Protein 1IM5 (pdb70)

Organism: Pyrococcus horikoshii (strain ATCC 700860 / DSM 12428 / JCM 9974 / NBRC 100139 / OT-3) (NCBI:txid70601)

Radius of gyration: 15.05 Å; Cα contacts (8 Å, |Δi|>4): 431; chains: 1; bounding box: 30×42×35 Å

Nearest PDB structures (foldseek):
  1im5-assembly1_A  TM=1.006E+00  e=1.003E-38  Pyrococcus horikoshii
  5zn8-assembly1_B  TM=8.703E-01  e=1.080E-14  Bacillus subtilis
  3hu5-assembly1_A  TM=8.776E-01  e=1.622E-13  Nitratidesulfovibrio vulgaris str. Hildenborough
  3hb7-assembly1_B  TM=9.037E-01  e=1.830E-13  Alkaliphilus metalliredigens QYMF
  3uao-assembly1_A  TM=8.611E-01  e=2.749E-12  Bordetella bronchiseptica

Secondary structure (DSSP, 8-state):
--EEEEEE--BGGGSTTSSSPPTTGGGGHHHHHHHHHHHHHTT-EEEEEEE-BPTT-TTBGGGT-SB-S-SBTTSGGGSB-S---TTPEEEEE--STT----STTTTSSHHHHHHHTT--EEEEEEE-IIIIIHHHHHHHHHTT-EEEEEEEEEE-S-HHHHHHHHHHHHHTTPEEE--

Foldseek 3Di:
DQEEEEAEAQFQLCDPVHQNHAVCLVVLQVVVQVVQVVCVVVVHAYEYEFEAEAPQACQDVVNVHDGHDALYHPDRRRHHPHDHDPRYHYQYPHHDRDDDDLESVPPTCVLVVCVVVVYAAYEYAYDDQLIHRLVNQVVCVVSRHQAEYEPSRHGHRDPVSSVVSVVVSVVSRYHYDHD

Structure (mmCIF, N/CA/C/O backbone):
data_1IM5
#
_entry.id   1IM5
#
_cell.length_a   32.978
_cell.length_b   43.266
_cell.length_c   55.553
_cell.angle_alpha   90.00
_cell.angle_beta   101.34
_cell.angle_gamma   90.00
#
_symmetry.space_group_name_H-M   'P 1 21 1'
#
loop_
_entity.id
_entity.type
_entity.pdbx_description
1 polymer '180aa long hypothetical Pyrazinamidase/Nicotinamidase'
2 non-polymer 'ZINC ION'
3 water water
#
loop_
_atom_site.group_PDB
_atom_site.id
_atom_site.type_symbol
_atom_site.label_atom_id
_atom_site.label_alt_id
_atom_site.label_comp_id
_atom_site.label_asym_id
_atom_site.label_entity_id
_atom_site.label_seq_id
_atom_site.pdbx_PDB_ins_code
_atom_site.Cartn_x
_atom_site.Cartn_y
_atom_site.Cartn_z
_atom_site.occupancy
_atom_site.B_iso_or_equiv
_atom_site.auth_seq_id
_atom_site.auth_comp_id
_atom_site.auth_asym_id
_atom_site.auth_atom_id
_atom_site.pdbx_PDB_model_num
ATOM 1 N N . PRO A 1 2 ? -7.059 36.512 -1.582 1.00 30.41 2 PRO A N 1
ATOM 2 C CA . PRO A 1 2 ? -6.658 37.359 -2.706 1.00 30.73 2 PRO A CA 1
ATOM 3 C C . PRO A 1 2 ? -7.794 37.382 -3.716 1.00 24.38 2 PRO A C 1
ATOM 4 O O . PRO A 1 2 ? -8.576 36.427 -3.656 1.00 29.17 2 PRO A O 1
ATOM 8 N N . GLU A 1 3 ? -7.865 38.390 -4.589 1.00 21.58 3 GLU A N 1
ATOM 9 C CA . GLU A 1 3 ? -8.886 38.290 -5.640 1.00 21.09 3 GLU A CA 1
ATOM 10 C C . GLU A 1 3 ? -8.388 37.432 -6.794 1.00 16.84 3 GLU A C 1
ATOM 11 O O . GLU A 1 3 ? -9.218 36.917 -7.545 1.00 15.41 3 GLU A O 1
ATOM 17 N N . GLU A 1 4 ? -7.079 37.261 -6.976 1.00 17.59 4 GLU A N 1
ATOM 18 C CA . GLU A 1 4 ? -6.677 36.366 -8.088 1.00 17.47 4 GLU A CA 1
ATOM 19 C C . GLU A 1 4 ? -5.898 35.164 -7.573 1.00 13.00 4 GLU A C 1
ATOM 20 O O . GLU A 1 4 ? -5.257 35.142 -6.495 1.00 18.25 4 GLU A O 1
ATOM 26 N N . ALA A 1 5 ? -5.958 34.108 -8.369 1.00 12.05 5 ALA A N 1
ATOM 27 C CA . ALA A 1 5 ? -5.218 32.890 -8.039 1.00 11.23 5 ALA A CA 1
ATOM 28 C C . ALA A 1 5 ? -4.486 32.398 -9.283 1.00 9.44 5 ALA A C 1
ATOM 29 O O . ALA A 1 5 ? -4.964 32.591 -10.408 1.00 12.25 5 ALA A O 1
ATOM 31 N N . LEU A 1 6 ? -3.354 31.744 -9.092 1.00 8.59 6 LEU A N 1
ATOM 32 C CA . LEU A 1 6 ? -2.640 31.108 -10.213 1.00 10.25 6 LEU A CA 1
ATOM 33 C C . LEU A 1 6 ? -2.872 29.606 -10.084 1.00 10.02 6 LEU A C 1
ATOM 34 O O . LEU A 1 6 ? -2.611 29.138 -8.968 1.00 11.67 6 LEU A O 1
ATOM 39 N N . ILE A 1 7 ? -3.337 28.942 -11.132 1.00 9.65 7 ILE A N 1
ATOM 40 C CA . ILE A 1 7 ? -3.516 27.478 -11.046 1.00 8.63 7 ILE A CA 1
ATOM 41 C C . ILE A 1 7 ? -2.525 26.827 -11.999 1.00 9.99 7 ILE A C 1
ATOM 42 O O . ILE A 1 7 ? -2.600 27.049 -13.218 1.00 9.89 7 ILE A O 1
ATOM 47 N N . VAL A 1 8 ? -1.570 26.080 -11.461 1.00 7.78 8 VAL A N 1
ATOM 48 C CA . VAL A 1 8 ? -0.509 25.438 -12.229 1.00 9.15 8 VAL A CA 1
ATOM 49 C C . VAL A 1 8 ? -0.879 23.980 -12.422 1.00 9.03 8 VAL A C 1
ATOM 50 O O . VAL A 1 8 ? -0.894 23.269 -11.437 1.00 8.37 8 VAL A O 1
ATOM 54 N N . VAL A 1 9 ? -1.187 23.576 -13.660 1.00 7.14 9 VAL A N 1
ATOM 55 C CA . VAL A 1 9 ? -1.751 22.253 -13.895 1.00 10.95 9 VAL A CA 1
ATOM 56 C C . VAL A 1 9 ? -0.722 21.210 -14.318 1.00 9.84 9 VAL A C 1
ATOM 57 O O . VAL A 1 9 ? -0.039 21.373 -15.332 1.00 9.86 9 VAL A O 1
ATOM 61 N N A ASP A 1 10 ? -0.616 20.174 -13.487 0.54 10.59 10 ASP A N 1
ATOM 62 N N B ASP A 1 10 ? -0.617 20.086 -13.603 0.46 10.32 10 ASP A N 1
ATOM 63 C CA A ASP A 1 10 ? 0.095 18.925 -13.696 0.54 8.88 10 ASP A CA 1
ATOM 64 C CA B ASP A 1 10 ? 0.109 18.916 -14.087 0.46 7.67 10 ASP A CA 1
ATOM 65 C C A ASP A 1 10 ? 1.522 19.069 -14.191 0.54 8.97 10 ASP A C 1
ATOM 66 C C B ASP A 1 10 ? 1.582 19.156 -14.364 0.46 9.25 10 ASP A C 1
ATOM 67 O O A ASP A 1 10 ? 2.012 18.340 -15.068 0.54 9.89 10 ASP A O 1
ATOM 68 O O B ASP A 1 10 ? 2.169 18.551 -15.277 0.46 9.57 10 ASP A O 1
ATOM 77 N N . MET A 1 11 ? 2.229 20.014 -13.574 1.00 7.67 11 MET A N 1
ATOM 78 C CA . MET A 1 11 ? 3.655 20.236 -13.908 1.00 8.18 11 MET A CA 1
ATOM 79 C C . MET A 1 11 ? 4.492 19.221 -13.132 1.00 8.49 11 MET A C 1
ATOM 80 O O . MET A 1 11 ? 5.137 19.538 -12.139 1.00 10.90 11 MET A O 1
ATOM 85 N N . GLN A 1 12 ? 4.408 17.982 -13.611 1.00 10.26 12 GLN A N 1
ATOM 86 C CA . GLN A 1 12 ? 4.998 16.830 -12.939 1.00 9.23 12 GLN A CA 1
ATOM 87 C C . GLN A 1 12 ? 6.006 16.096 -13.827 1.00 9.28 12 GLN A C 1
ATOM 88 O O . GLN A 1 12 ? 5.877 16.169 -15.056 1.00 9.88 12 GLN A O 1
ATOM 94 N N . ARG A 1 13 ? 6.933 15.364 -13.223 1.00 7.00 13 ARG A N 1
ATOM 95 C CA . ARG A 1 13 ? 7.982 14.698 -13.980 1.00 9.32 13 ARG A CA 1
ATOM 96 C C . ARG A 1 13 ? 7.497 13.798 -15.119 1.00 11.00 13 ARG A C 1
ATOM 97 O O . ARG A 1 13 ? 8.081 13.802 -16.227 1.00 13.75 13 ARG A O 1
ATOM 105 N N . ASP A 1 14 ? 6.439 13.017 -14.902 1.00 10.35 14 ASP A N 1
ATOM 106 C CA . ASP A 1 14 ? 6.011 12.097 -15.960 1.00 9.93 14 ASP A CA 1
ATOM 107 C C . ASP A 1 14 ? 5.418 12.819 -17.160 1.00 10.94 14 ASP A C 1
ATOM 108 O O . ASP A 1 14 ? 5.325 12.188 -18.230 1.00 14.01 14 ASP A O 1
ATOM 113 N N . PHE A 1 15 ? 5.019 14.072 -17.006 1.00 9.03 15 PHE A N 1
ATOM 114 C CA . PHE A 1 15 ? 4.530 14.800 -18.188 1.00 11.00 15 PHE A CA 1
ATOM 115 C C . PHE A 1 15 ? 5.588 15.652 -18.869 1.00 10.00 15 PHE A C 1
ATOM 116 O O . PHE A 1 15 ? 5.223 16.343 -19.820 1.00 12.62 15 PHE A O 1
ATOM 124 N N . MET A 1 16 ? 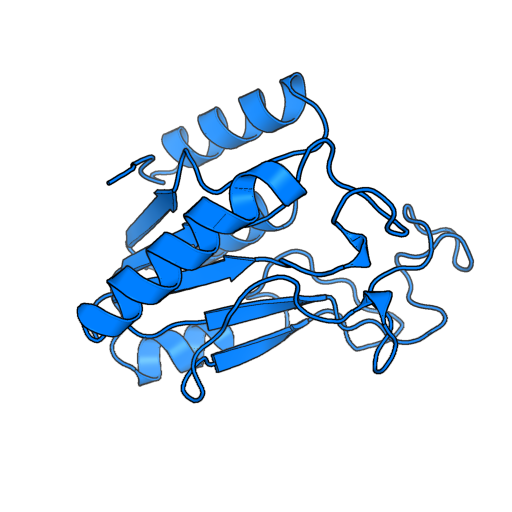6.829 15.598 -18.402 1.00 12.35 16 MET A N 1
ATOM 125 C CA . MET A 1 16 ? 7.946 16.303 -19.008 1.00 13.75 16 MET A CA 1
ATOM 126 C C . MET A 1 16 ? 8.723 15.325 -19.897 1.00 14.41 16 MET A C 1
ATOM 127 O O . MET A 1 16 ? 8.625 14.126 -19.636 1.00 16.63 16 MET A O 1
ATOM 132 N N . PRO A 1 17 ? 9.432 15.818 -20.896 1.00 14.77 17 PRO A N 1
ATOM 133 C CA . PRO A 1 17 ? 10.301 14.931 -21.702 1.00 15.84 17 PRO A CA 1
ATOM 134 C C . PRO A 1 17 ? 11.156 14.042 -20.795 1.00 16.29 17 PRO A C 1
ATOM 135 O O . PRO A 1 17 ? 11.643 14.474 -19.743 1.00 18.12 17 PRO A O 1
ATOM 139 N N . GLY A 1 18 ? 11.261 12.788 -21.236 1.00 21.09 18 GLY A N 1
ATOM 140 C CA . GLY A 1 18 ? 11.864 11.675 -20.562 1.00 20.11 18 GLY A CA 1
ATOM 141 C C . GLY A 1 18 ? 10.973 10.998 -19.542 1.00 18.17 18 GLY A C 1
ATOM 142 O O . GLY A 1 18 ? 11.357 9.981 -18.929 1.00 22.67 18 GLY A O 1
ATOM 143 N N . GLY A 1 19 ? 9.769 11.530 -19.317 1.00 14.40 19 GLY A N 1
ATOM 144 C CA . GLY A 1 19 ? 8.836 10.894 -18.391 1.00 18.25 19 GLY A CA 1
ATOM 145 C C . GLY A 1 19 ? 7.957 9.858 -19.065 1.00 17.94 19 GLY A C 1
ATOM 146 O O . GLY A 1 19 ? 8.033 9.564 -20.274 1.00 16.72 19 GLY A O 1
ATOM 147 N N . ALA A 1 20 ? 7.064 9.262 -18.263 1.00 14.98 20 ALA A N 1
ATOM 148 C CA . ALA A 1 20 ? 6.262 8.173 -18.815 1.00 15.35 20 ALA A CA 1
ATOM 149 C C . ALA A 1 20 ? 5.197 8.631 -19.811 1.00 15.97 20 ALA A C 1
ATOM 150 O O . ALA A 1 20 ? 4.781 7.843 -20.660 1.00 20.06 20 ALA A O 1
ATOM 152 N N . LEU A 1 21 ? 4.762 9.878 -19.734 1.00 13.99 21 LEU A N 1
ATOM 153 C CA . LEU A 1 21 ? 3.720 10.426 -20.603 1.00 12.08 21 LEU A CA 1
ATOM 154 C C . LEU A 1 21 ? 4.092 11.856 -21.002 1.00 13.62 21 LEU A C 1
ATOM 155 O O . LEU A 1 21 ? 3.414 12.813 -20.650 1.00 14.46 21 LEU A O 1
ATOM 160 N N . PRO A 1 22 ? 5.195 11.998 -21.733 1.00 14.90 22 PRO A N 1
ATOM 161 C CA . PRO A 1 22 ? 5.812 13.318 -21.932 1.00 14.38 22 PRO A CA 1
ATOM 162 C C . PRO A 1 22 ? 5.040 14.220 -22.896 1.00 12.67 22 PRO A C 1
ATOM 163 O O . PRO A 1 22 ? 4.591 13.763 -23.941 1.00 18.43 22 PRO A O 1
ATOM 167 N N . VAL A 1 23 ? 4.881 15.485 -22.525 1.00 12.63 23 VAL A N 1
ATOM 168 C CA . VAL A 1 23 ? 4.448 16.566 -23.398 1.00 13.14 23 VAL A CA 1
ATOM 169 C C . VAL A 1 23 ? 5.684 17.104 -24.125 1.00 14.22 23 VAL A C 1
ATOM 170 O O . VAL A 1 23 ? 6.678 17.527 -23.517 1.00 16.64 23 VAL A O 1
ATOM 174 N N . PRO A 1 24 ? 5.652 17.082 -25.453 1.00 17.19 24 PRO A N 1
ATOM 175 C CA . PRO A 1 24 ? 6.796 17.458 -26.277 1.00 20.78 24 PRO A CA 1
ATOM 176 C C . PRO A 1 24 ? 7.307 18.848 -25.898 1.00 20.94 24 PRO A C 1
ATOM 177 O O . PRO A 1 24 ? 6.505 19.783 -25.861 1.00 29.16 24 PRO A O 1
ATOM 181 N N . GLU A 1 25 ? 8.592 18.952 -25.590 1.00 23.33 25 GLU A N 1
ATOM 182 C CA . GLU A 1 25 ? 9.141 20.259 -25.217 1.00 25.10 25 GLU A CA 1
ATOM 183 C C . GLU A 1 25 ? 8.387 20.844 -24.033 1.00 26.23 25 GLU A C 1
ATOM 184 O O . GLU A 1 25 ? 8.277 22.052 -23.794 1.00 22.86 25 GLU A O 1
ATOM 190 N N . GLY A 1 26 ? 7.822 19.987 -23.179 1.00 22.95 26 GLY A N 1
ATOM 191 C CA . GLY A 1 26 ? 7.110 20.560 -22.043 1.00 17.49 26 GLY A CA 1
ATOM 192 C C . GLY A 1 26 ? 8.035 21.249 -21.056 1.00 17.42 26 GLY A C 1
ATOM 193 O O . GLY A 1 26 ? 7.563 22.118 -20.313 1.00 15.56 26 GLY A O 1
ATOM 194 N N . ASP A 1 27 ? 9.312 20.860 -21.072 1.00 15.24 27 ASP A N 1
ATOM 195 C CA . ASP A 1 27 ? 10.260 21.425 -20.108 1.00 17.78 27 ASP A CA 1
ATOM 196 C C . ASP A 1 27 ? 10.577 22.875 -20.469 1.00 15.01 27 ASP A C 1
ATOM 197 O O . ASP A 1 27 ? 11.096 23.636 -19.644 1.00 16.15 27 ASP A O 1
ATOM 202 N N . LYS A 1 28 ? 10.254 23.234 -21.705 1.00 17.41 28 LYS A N 1
ATOM 203 C CA . LYS A 1 28 ? 10.573 24.568 -22.218 1.00 17.76 28 LYS A CA 1
ATOM 204 C C . LYS A 1 28 ? 9.741 25.632 -21.519 1.00 17.45 28 LYS A C 1
ATOM 205 O O . LYS A 1 28 ? 10.125 26.803 -21.458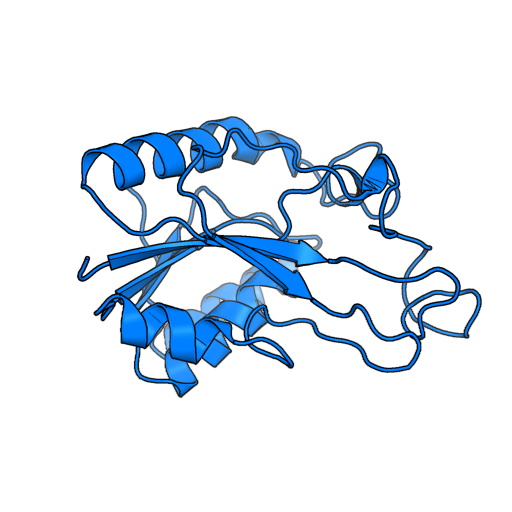 1.00 17.82 28 LYS A O 1
ATOM 211 N N . ILE A 1 29 ? 8.588 25.252 -20.948 1.00 14.99 29 ILE A N 1
ATOM 212 C CA . ILE A 1 29 ? 7.795 26.307 -20.310 1.00 13.92 29 ILE A CA 1
ATOM 213 C C . ILE A 1 29 ? 8.063 26.402 -18.820 1.00 14.40 29 ILE A C 1
ATOM 214 O O . ILE A 1 29 ? 7.446 27.255 -18.165 1.00 13.59 29 ILE A O 1
ATOM 219 N N . ILE A 1 30 ? 8.937 25.544 -18.295 1.00 14.44 30 ILE A N 1
ATOM 220 C CA . ILE A 1 30 ? 9.158 25.557 -16.847 1.00 12.98 30 ILE A CA 1
ATOM 221 C C . ILE A 1 30 ? 9.733 26.887 -16.383 1.00 13.63 30 ILE A C 1
ATOM 222 O O . ILE A 1 30 ? 9.213 27.386 -15.375 1.00 13.65 30 ILE A O 1
ATOM 227 N N . PRO A 1 31 ? 10.745 27.490 -17.002 1.00 15.08 31 PRO A N 1
ATOM 228 C CA . PRO A 1 31 ? 11.173 28.825 -16.538 1.00 13.17 31 PRO A CA 1
ATOM 229 C C . PRO A 1 31 ? 10.024 29.821 -16.532 1.00 12.16 31 PRO A C 1
ATOM 230 O O . PRO A 1 31 ? 9.884 30.569 -15.555 1.00 13.22 31 PRO A O 1
ATOM 234 N N . LYS A 1 32 ? 9.174 29.884 -17.558 1.00 13.24 32 LYS A N 1
ATOM 235 C CA . LYS A 1 32 ? 8.060 30.845 -17.518 1.00 12.63 32 LYS A CA 1
ATOM 236 C C . LYS A 1 32 ? 7.002 30.485 -16.477 1.00 12.26 32 LYS A C 1
ATOM 237 O O . LYS A 1 32 ? 6.515 31.389 -15.806 1.00 13.54 32 LYS A O 1
ATOM 243 N N . VAL A 1 33 ? 6.634 29.226 -16.283 1.00 12.41 33 VAL A N 1
ATOM 244 C CA . VAL A 1 33 ? 5.693 28.882 -15.224 1.00 10.19 33 VAL A CA 1
ATOM 245 C C . VAL A 1 33 ? 6.275 29.302 -13.873 1.00 10.32 33 VAL A C 1
ATOM 246 O O . VAL A 1 33 ? 5.649 29.875 -12.970 1.00 12.53 33 VAL A O 1
ATOM 250 N N . ASN A 1 34 ? 7.578 29.058 -13.677 1.00 12.06 34 ASN A N 1
ATOM 251 C CA . ASN A 1 34 ? 8.218 29.392 -12.419 1.00 11.60 34 ASN A CA 1
ATOM 252 C C . ASN A 1 34 ? 8.214 30.918 -12.229 1.00 12.65 34 ASN A C 1
ATOM 253 O O . ASN A 1 34 ? 8.067 31.344 -11.086 1.00 14.21 34 ASN A O 1
ATOM 258 N N . GLU A 1 35 ? 8.355 31.631 -13.345 1.00 14.05 35 GLU A N 1
ATOM 259 C CA . GLU A 1 35 ? 8.325 33.104 -13.290 1.00 14.29 35 GLU A CA 1
ATOM 260 C C . GLU A 1 35 ? 6.949 33.602 -12.865 1.00 13.21 35 GLU A C 1
ATOM 261 O O . GLU A 1 35 ? 6.779 34.497 -12.038 1.00 17.08 35 GLU A O 1
ATOM 267 N N . TYR A 1 36 ? 5.889 33.050 -13.466 1.00 13.27 36 TYR A N 1
ATOM 268 C CA . TYR A 1 36 ? 4.555 33.442 -13.028 1.00 11.28 36 TYR A CA 1
ATOM 269 C C . TYR A 1 36 ? 4.306 33.113 -11.567 1.00 13.30 36 TYR A C 1
ATOM 270 O O . TYR A 1 36 ? 3.640 33.842 -10.832 1.00 12.22 36 TYR A O 1
ATOM 279 N N . ILE A 1 37 ? 4.854 31.985 -11.100 1.00 12.72 37 ILE A N 1
ATOM 280 C CA . ILE A 1 37 ? 4.647 31.632 -9.702 1.00 12.42 37 ILE A CA 1
ATOM 281 C C . ILE A 1 37 ? 5.289 32.704 -8.833 1.00 12.72 37 ILE A C 1
ATOM 282 O O . ILE A 1 37 ? 4.657 33.226 -7.919 1.00 14.48 37 ILE A O 1
ATOM 287 N N . ARG A 1 38 ? 6.525 33.077 -9.152 1.00 14.01 38 ARG A N 1
ATOM 288 C CA . ARG A 1 38 ? 7.223 34.110 -8.397 1.00 17.52 38 ARG A CA 1
ATOM 289 C C . ARG A 1 38 ? 6.435 35.413 -8.436 1.00 16.33 38 ARG A C 1
ATOM 290 O O . ARG A 1 38 ? 6.241 36.042 -7.397 1.00 19.27 38 ARG A O 1
ATOM 298 N N . LYS A 1 39 ? 5.957 35.805 -9.623 1.00 17.12 39 LYS A N 1
ATOM 299 C CA . LYS A 1 39 ? 5.192 37.030 -9.782 1.00 20.85 39 LYS A CA 1
ATOM 300 C C . LYS A 1 39 ? 3.906 37.028 -8.957 1.00 19.74 39 LYS A C 1
ATOM 301 O O . LYS A 1 39 ? 3.605 38.017 -8.280 1.00 22.00 39 LYS A O 1
ATOM 307 N N . PHE A 1 40 ? 3.151 35.920 -9.050 1.00 17.72 40 PHE A N 1
ATOM 308 C CA . PHE A 1 40 ? 1.871 35.922 -8.329 1.00 19.74 40 PHE A CA 1
ATOM 309 C C . PHE A 1 40 ? 2.160 35.918 -6.834 1.00 19.04 40 PHE A C 1
ATOM 310 O O . PHE A 1 40 ? 1.405 36.497 -6.051 1.00 24.08 40 PHE A O 1
ATOM 318 N N . LYS A 1 41 ? 3.257 35.272 -6.440 1.00 21.41 41 LYS A N 1
ATOM 319 C CA . LYS A 1 41 ? 3.611 35.190 -5.022 1.00 24.06 41 LYS A CA 1
ATOM 320 C C . LYS A 1 41 ? 3.852 36.599 -4.483 1.00 25.92 41 LYS A C 1
ATOM 321 O O . LYS A 1 41 ? 3.463 36.939 -3.370 1.00 26.66 41 LYS A O 1
ATOM 327 N N . GLU A 1 42 ? 4.499 37.407 -5.311 1.00 25.91 42 GLU A N 1
ATOM 328 C CA . GLU A 1 42 ? 4.792 38.800 -5.043 1.00 26.28 42 GLU A CA 1
ATOM 329 C C . GLU A 1 42 ? 3.553 39.692 -5.047 1.00 27.08 42 GLU A C 1
ATOM 330 O O . GLU A 1 42 ? 3.533 40.710 -4.362 1.00 30.88 42 GLU A O 1
ATOM 336 N N . LYS A 1 43 ? 2.552 39.341 -5.847 1.00 26.08 43 LYS A N 1
ATOM 337 C CA . LYS A 1 43 ? 1.323 40.117 -5.916 1.00 26.44 43 LYS A CA 1
ATOM 338 C C . LYS A 1 43 ? 0.388 39.724 -4.763 1.00 28.54 43 LYS A C 1
ATOM 339 O O . LYS A 1 43 ? -0.679 40.338 -4.681 1.00 32.31 43 LYS A O 1
ATOM 345 N N . GLY A 1 44 ? 0.812 38.753 -3.975 1.00 27.66 44 GLY A N 1
ATOM 346 C CA . GLY A 1 44 ? 0.067 38.186 -2.855 1.00 23.97 44 GLY A CA 1
ATOM 347 C C . GLY A 1 44 ? -1.157 37.424 -3.324 1.00 21.94 44 GLY A C 1
ATOM 348 O O . GLY A 1 44 ? -2.224 37.417 -2.740 1.00 32.13 44 GLY A O 1
ATOM 349 N N . ALA A 1 45 ? -1.004 36.726 -4.443 1.00 20.04 45 ALA A N 1
ATOM 350 C CA . ALA A 1 45 ? -2.077 35.918 -4.990 1.00 15.42 45 ALA A CA 1
ATOM 351 C C . ALA A 1 45 ? -2.028 34.507 -4.419 1.00 13.69 45 ALA A C 1
ATOM 352 O O . ALA A 1 45 ? -0.993 34.003 -4.011 1.00 16.03 45 ALA A O 1
ATOM 354 N N . LEU A 1 46 ? -3.177 33.844 -4.385 1.00 14.36 46 LEU A N 1
ATOM 355 C CA . LEU A 1 46 ? -3.176 32.430 -4.022 1.00 13.98 46 LEU A CA 1
ATOM 356 C C . LEU A 1 46 ? -2.502 31.609 -5.107 1.00 12.31 46 LEU A C 1
ATOM 357 O O . LEU A 1 46 ? -2.824 31.891 -6.269 1.00 13.76 46 LEU A O 1
ATOM 362 N N A ILE A 1 47 ? -1.641 30.676 -4.760 0.32 10.16 47 ILE A N 1
ATOM 363 N N B ILE A 1 47 ? -1.635 30.671 -4.786 0.68 9.44 47 ILE A N 1
ATOM 364 C CA A ILE A 1 47 ? -1.037 29.777 -5.744 0.32 9.35 47 ILE A CA 1
ATOM 365 C CA B ILE A 1 47 ? -1.026 29.798 -5.804 0.68 8.70 47 ILE A CA 1
ATOM 366 C C A ILE A 1 47 ? -1.562 28.366 -5.502 0.32 9.15 47 ILE A C 1
ATOM 367 C C B ILE A 1 47 ? -1.471 28.363 -5.551 0.68 8.78 47 ILE A C 1
ATOM 368 O O A ILE A 1 47 ? -1.524 27.858 -4.383 0.32 11.67 47 ILE A O 1
ATOM 369 O O B ILE A 1 47 ? -1.284 27.827 -4.459 0.68 12.34 47 ILE A O 1
ATOM 378 N N . VAL A 1 48 ? -2.063 27.747 -6.560 1.00 9.75 48 VAL A N 1
ATOM 379 C CA . VAL A 1 48 ? -2.581 26.397 -6.526 1.00 10.22 48 VAL A CA 1
ATOM 380 C C . VAL A 1 48 ? -1.822 25.541 -7.538 1.00 10.24 48 VAL A C 1
ATOM 381 O O . VAL A 1 48 ? -1.605 25.935 -8.706 1.00 10.39 48 VAL A O 1
ATOM 385 N N . ALA A 1 49 ? -1.410 24.365 -7.075 1.00 8.61 49 ALA A N 1
ATOM 386 C CA . ALA A 1 49 ? -0.783 23.431 -8.040 1.00 8.52 49 ALA A CA 1
ATOM 387 C C . ALA A 1 49 ? -1.613 22.152 -8.032 1.00 8.95 49 ALA A C 1
ATOM 388 O O . ALA A 1 49 ? -1.799 21.597 -6.937 1.00 9.06 49 ALA A O 1
ATOM 390 N N . THR A 1 50 ? -2.084 21.750 -9.206 1.00 8.92 50 THR A N 1
ATOM 391 C CA . THR A 1 50 ? -2.840 20.498 -9.331 1.00 9.51 50 THR A CA 1
ATOM 392 C C . THR A 1 50 ? -1.839 19.422 -9.735 1.00 10.62 50 THR A C 1
ATOM 393 O O . THR A 1 50 ? -0.858 19.684 -10.430 1.00 12.98 50 THR A O 1
ATOM 397 N N . ARG A 1 51 ? -2.095 18.213 -9.274 1.00 9.80 51 ARG A N 1
ATOM 398 C CA . ARG A 1 51 ? -1.297 17.084 -9.679 1.00 11.40 51 ARG A CA 1
ATOM 399 C C . ARG A 1 51 ? -2.196 15.861 -9.896 1.00 11.54 51 ARG A C 1
ATOM 400 O O . ARG A 1 51 ? -3.107 15.658 -9.101 1.00 12.50 51 ARG A O 1
ATOM 408 N N . ASP A 1 52 ? -1.872 15.097 -10.916 1.00 10.61 52 ASP A N 1
ATOM 409 C CA . ASP A 1 52 ? -2.369 13.735 -11.072 1.00 10.51 52 ASP A CA 1
ATOM 410 C C . ASP A 1 52 ? -1.757 12.930 -9.926 1.00 10.14 52 ASP A C 1
ATOM 411 O O . ASP A 1 52 ? -0.555 13.025 -9.734 1.00 10.74 52 ASP A O 1
ATOM 416 N N . TRP A 1 53 ? -2.563 12.157 -9.217 1.00 9.40 53 TRP A N 1
ATOM 417 C CA . TRP A 1 53 ? -2.054 11.465 -8.045 1.00 9.14 53 TRP A CA 1
ATOM 418 C C . TRP A 1 53 ? -2.760 10.110 -7.986 1.00 10.92 53 TRP A C 1
ATOM 419 O O . TRP A 1 53 ? -3.652 9.889 -7.177 1.00 10.62 53 TRP A O 1
ATOM 430 N N . HIS A 1 54 ? -2.293 9.298 -8.927 1.00 9.91 54 HIS A N 1
ATOM 431 C CA . HIS A 1 54 ? -2.958 8.062 -9.259 1.00 10.73 54 HIS A CA 1
ATOM 432 C C . HIS A 1 54 ? -2.505 6.903 -8.383 1.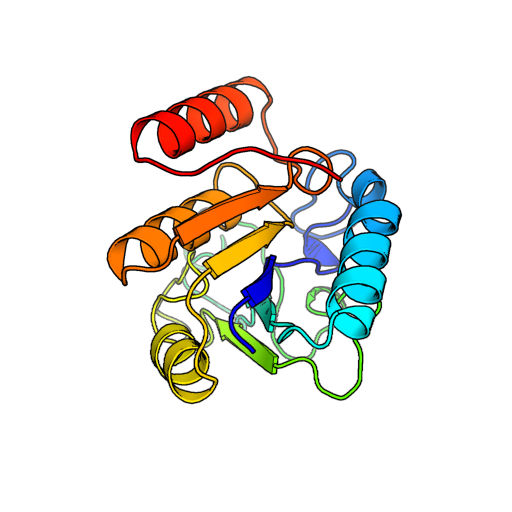00 11.69 54 HIS A C 1
ATOM 433 O O . HIS A 1 54 ? -1.338 6.760 -8.051 1.00 11.38 54 HIS A O 1
ATOM 440 N N . PRO A 1 55 ? -3.444 6.025 -8.023 1.00 12.19 55 PRO A N 1
ATOM 441 C CA . PRO A 1 55 ? -3.010 4.770 -7.409 1.00 10.39 55 PRO A CA 1
ATOM 442 C C . PRO A 1 55 ? -2.475 3.829 -8.481 1.00 10.42 55 PRO A C 1
ATOM 443 O O . PRO A 1 55 ? -2.726 4.003 -9.680 1.00 11.93 55 PRO A O 1
ATOM 447 N N . GLU A 1 56 ? -1.725 2.800 -8.088 1.00 12.01 56 GLU A N 1
ATOM 448 C CA . GLU A 1 56 ? -1.386 1.729 -9.008 1.00 11.29 56 GLU A CA 1
ATOM 449 C C . GLU A 1 56 ? -2.668 1.153 -9.605 1.00 12.28 56 GLU A C 1
ATOM 450 O O . GLU A 1 56 ? -3.715 1.136 -8.938 1.00 13.13 56 GLU A O 1
ATOM 456 N N . ASN A 1 57 ? -2.628 0.675 -10.855 1.00 13.16 57 ASN A N 1
ATOM 457 C CA . ASN A 1 57 ? -3.770 -0.043 -11.419 1.00 15.35 57 ASN A CA 1
ATOM 458 C C . ASN A 1 57 ? -4.982 0.869 -11.587 1.00 14.90 57 ASN A C 1
ATOM 459 O O . ASN A 1 57 ? -6.139 0.440 -11.522 1.00 20.28 57 ASN A O 1
ATOM 464 N N . HIS A 1 58 ? -4.667 2.146 -11.823 1.00 13.62 58 HIS A N 1
ATOM 465 C CA . HIS A 1 58 ? -5.716 3.117 -12.093 1.00 12.64 58 HIS A CA 1
ATOM 466 C C . HIS A 1 58 ? -6.429 2.791 -13.405 1.00 12.30 58 HIS A C 1
ATOM 467 O O . HIS A 1 58 ? -5.793 2.293 -14.336 1.00 16.64 58 HIS A O 1
ATOM 474 N N . ILE A 1 59 ? -7.719 3.130 -13.419 1.00 12.65 59 ILE A N 1
ATOM 475 C CA . ILE A 1 59 ? -8.594 2.823 -14.535 1.00 13.40 59 ILE A CA 1
ATOM 476 C C . ILE A 1 59 ? -8.140 3.458 -15.838 1.00 17.07 59 ILE A C 1
ATOM 477 O O . ILE A 1 59 ? -8.434 2.985 -16.949 1.00 19.83 59 ILE A O 1
ATOM 482 N N . SER A 1 60 ? -7.426 4.583 -15.734 1.00 16.05 60 SER A N 1
ATOM 483 C CA . SER A 1 60 ? -6.984 5.222 -16.982 1.00 15.20 60 SER A CA 1
ATOM 484 C C . SER A 1 60 ? -5.772 4.539 -17.592 1.00 14.90 60 SER A C 1
ATOM 485 O O . SER A 1 60 ? -5.321 4.954 -18.672 1.00 17.19 60 SER A O 1
ATOM 488 N N . PHE A 1 61 ? -5.190 3.541 -16.927 1.00 14.18 61 PHE A N 1
ATOM 489 C CA . PHE A 1 61 ? -3.944 2.974 -17.403 1.00 15.88 61 PHE A CA 1
ATOM 490 C C . PHE A 1 61 ? -4.178 1.773 -18.318 1.00 16.63 61 PHE A C 1
ATOM 491 O O . PHE A 1 61 ? -5.215 1.112 -18.237 1.00 18.49 61 PHE A O 1
ATOM 499 N N . ARG A 1 62 ? -3.153 1.541 -19.141 1.00 18.43 62 ARG A N 1
ATOM 500 C CA . ARG A 1 62 ? -3.286 0.473 -20.133 1.00 21.45 62 ARG A CA 1
ATOM 501 C C . ARG A 1 62 ? -3.420 -0.885 -19.461 1.00 20.95 62 ARG A C 1
ATOM 502 O O . ARG A 1 62 ? -3.992 -1.795 -20.068 1.00 23.73 62 ARG A O 1
ATOM 510 N N . GLU A 1 63 ? -2.949 -1.045 -18.215 1.00 20.24 63 GLU A N 1
ATOM 511 C CA . GLU A 1 63 ? -3.105 -2.347 -17.559 1.00 20.59 63 GLU A CA 1
ATOM 512 C C . GLU A 1 63 ? -4.565 -2.613 -17.213 1.00 20.72 63 GLU A C 1
ATOM 513 O O . GLU A 1 63 ? -4.898 -3.748 -16.868 1.00 19.24 63 GLU A O 1
ATOM 519 N N . ARG A 1 64 ? -5.393 -1.569 -17.317 1.00 18.05 64 ARG A N 1
ATOM 520 C CA . ARG A 1 64 ? -6.816 -1.746 -17.115 1.00 18.53 64 ARG A CA 1
ATOM 521 C C . ARG A 1 64 ? -7.631 -1.473 -18.366 1.00 18.94 64 ARG A C 1
ATOM 522 O O . ARG A 1 64 ? -8.823 -1.227 -18.261 1.00 27.69 64 ARG A O 1
ATOM 530 N N . GLY A 1 65 ? -6.963 -1.517 -19.504 1.00 22.18 65 GLY A N 1
ATOM 531 C CA . GLY A 1 65 ? -7.602 -1.250 -20.786 1.00 23.70 65 GLY A CA 1
ATOM 532 C C . GLY A 1 65 ? -7.817 0.236 -21.015 1.00 24.96 65 GLY A C 1
ATOM 533 O O . GLY A 1 65 ? -8.592 0.629 -21.896 1.00 26.63 65 GLY A O 1
ATOM 534 N N . GLY A 1 66 ? -7.119 1.043 -20.213 1.00 24.20 66 GLY A N 1
ATOM 535 C CA . GLY A 1 66 ? -7.253 2.489 -20.323 1.00 22.40 66 GLY A CA 1
ATOM 536 C C . GLY A 1 66 ? -6.322 3.045 -21.391 1.00 18.32 66 GLY A C 1
ATOM 537 O O . GLY A 1 66 ? -5.495 2.328 -21.948 1.00 20.60 66 GLY A O 1
ATOM 538 N N . PRO A 1 67 ? -6.476 4.333 -21.670 1.00 17.83 67 PRO A N 1
ATOM 539 C CA . PRO A 1 67 ? -5.738 4.953 -22.774 1.00 19.13 67 PRO A CA 1
ATOM 540 C C . PRO A 1 67 ? -4.271 5.243 -22.508 1.00 19.32 67 PRO A C 1
ATOM 541 O O . PRO A 1 67 ? -3.523 5.417 -23.484 1.00 17.94 67 PRO A O 1
ATOM 545 N N . TRP A 1 68 ? -3.835 5.344 -21.255 1.00 15.13 68 TRP A N 1
ATOM 546 C CA . TRP A 1 68 ? -2.489 5.875 -21.034 1.00 16.47 68 TRP A CA 1
ATOM 547 C C . TRP A 1 68 ? -1.530 4.886 -20.396 1.00 14.14 68 TRP A C 1
ATOM 548 O O . TRP A 1 68 ? -1.951 3.983 -19.670 1.00 17.88 68 TRP A O 1
ATOM 559 N N . PRO A 1 69 ? -0.232 5.076 -20.625 1.00 16.80 69 PRO A N 1
ATOM 560 C CA . PRO A 1 69 ? 0.752 4.282 -19.881 1.00 16.73 69 PRO A CA 1
ATOM 561 C C . PRO A 1 69 ? 0.659 4.708 -18.416 1.00 15.43 69 PRO A C 1
ATOM 562 O O . PRO A 1 69 ? 0.238 5.832 -18.161 1.00 15.85 69 PRO A O 1
ATOM 566 N N . ARG A 1 70 ? 1.051 3.824 -17.518 1.00 15.06 70 ARG A N 1
ATOM 567 C CA . ARG A 1 70 ? 1.155 4.182 -16.118 1.00 11.77 70 ARG A CA 1
ATOM 568 C C . ARG A 1 70 ? 1.866 5.500 -15.917 1.00 11.11 70 ARG A C 1
ATOM 569 O O . ARG A 1 70 ? 2.942 5.659 -16.469 1.00 12.93 70 ARG A O 1
ATOM 577 N N . HIS A 1 71 ? 1.304 6.404 -15.114 1.00 10.38 71 HIS A N 1
ATOM 578 C CA . HIS A 1 71 ? 1.944 7.702 -14.931 1.00 11.26 71 HIS A CA 1
ATOM 579 C C . HIS A 1 71 ? 1.451 8.329 -13.626 1.00 11.24 71 HIS A C 1
ATOM 580 O O . HIS A 1 71 ? 0.358 8.010 -13.168 1.00 10.97 71 HIS A O 1
ATOM 587 N N . CYS A 1 72 ? 2.267 9.189 -13.053 1.00 9.94 72 CYS A N 1
ATOM 588 C CA . CYS A 1 72 ? 1.976 10.008 -11.893 1.00 9.71 72 CYS A CA 1
ATOM 589 C C . CYS A 1 72 ? 1.401 9.197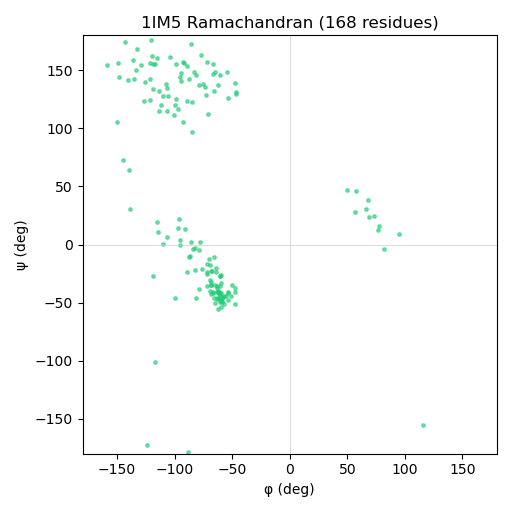 -10.741 1.00 10.57 72 CYS A C 1
ATOM 590 O O . CYS A 1 72 ? 0.417 9.601 -10.145 1.00 10.66 72 CYS A O 1
ATOM 593 N N . VAL A 1 73 ? 2.027 8.068 -10.437 1.00 9.78 73 VAL A N 1
ATOM 594 C CA . VAL A 1 73 ? 1.570 7.202 -9.345 1.00 9.63 73 VAL A CA 1
ATOM 595 C C . VAL A 1 73 ? 2.022 7.783 -8.011 1.00 9.06 73 VAL A C 1
ATOM 596 O O . VAL A 1 73 ? 3.144 8.283 -7.826 1.00 10.20 73 VAL A O 1
ATOM 600 N N . GLN A 1 74 ? 1.054 7.710 -7.089 1.00 8.99 74 GLN A N 1
ATOM 601 C CA . GLN A 1 74 ? 1.279 8.197 -5.741 1.00 9.77 74 GLN A CA 1
ATOM 602 C C . GLN A 1 74 ? 2.609 7.713 -5.160 1.00 10.04 74 GLN A C 1
ATOM 603 O O . GLN A 1 74 ? 2.962 6.540 -5.207 1.00 12.72 74 GLN A O 1
ATOM 609 N N . ASN A 1 75 ? 3.355 8.691 -4.652 1.00 11.61 75 ASN A N 1
ATOM 610 C CA . ASN A 1 75 ? 4.574 8.452 -3.897 1.00 13.02 75 ASN A CA 1
ATOM 611 C C . ASN A 1 75 ? 5.695 7.903 -4.780 1.00 13.21 75 ASN A C 1
ATOM 612 O O . ASN A 1 75 ? 6.585 7.274 -4.217 1.00 17.35 75 ASN A O 1
ATOM 617 N N . THR A 1 76 ? 5.657 8.143 -6.091 1.00 12.20 76 THR A N 1
ATOM 618 C CA . THR A 1 76 ? 6.722 7.774 -7.004 1.00 12.43 76 THR A CA 1
ATOM 619 C C . THR A 1 76 ? 7.383 8.999 -7.646 1.00 11.96 76 THR A C 1
ATOM 620 O O . THR A 1 76 ? 6.768 10.063 -7.621 1.00 10.96 76 THR A O 1
ATOM 624 N N . PRO A 1 77 ? 8.606 8.882 -8.185 1.00 13.08 77 PRO A N 1
ATOM 625 C CA . PRO A 1 77 ? 9.279 10.032 -8.774 1.00 12.54 77 PRO A CA 1
ATOM 626 C C . PRO A 1 77 ? 8.523 10.668 -9.942 1.00 12.17 77 PRO A C 1
ATOM 627 O O . PRO A 1 77 ? 8.610 11.897 -10.127 1.00 13.93 77 PRO A O 1
ATOM 631 N N . GLY A 1 78 ? 7.804 9.867 -10.716 1.00 12.72 78 GLY A N 1
ATOM 632 C CA . GLY A 1 78 ? 7.041 10.385 -11.848 1.00 13.30 78 GLY A CA 1
ATOM 633 C C . GLY A 1 78 ? 5.977 11.395 -11.442 1.00 13.74 78 GLY A C 1
ATOM 634 O O . GLY A 1 78 ? 5.605 12.272 -12.226 1.00 13.35 78 GLY A O 1
ATOM 635 N N . ALA A 1 79 ? 5.476 11.290 -10.215 1.00 11.23 79 ALA A N 1
ATOM 636 C CA . ALA A 1 79 ? 4.448 12.207 -9.738 1.00 10.02 79 ALA A CA 1
ATOM 637 C C . ALA A 1 79 ? 4.987 13.500 -9.138 1.00 12.21 79 ALA A C 1
ATOM 638 O O . ALA A 1 79 ? 4.242 14.442 -8.840 1.00 11.19 79 ALA A O 1
ATOM 640 N N . GLU A 1 80 ? 6.294 13.578 -8.927 1.00 11.13 80 GLU A N 1
ATOM 641 C CA . GLU A 1 80 ? 6.896 14.778 -8.362 1.00 11.87 80 GLU A CA 1
ATOM 642 C C . GLU A 1 80 ? 6.692 16.019 -9.207 1.00 10.73 80 GLU A C 1
ATOM 643 O O . GLU A 1 80 ? 6.692 15.983 -10.436 1.00 9.59 80 GLU A O 1
ATOM 649 N N . PHE A 1 81 ? 6.547 17.178 -8.585 1.00 10.46 81 PHE A N 1
ATOM 650 C CA . PHE A 1 81 ? 6.540 18.463 -9.285 1.00 8.84 81 PHE A CA 1
ATOM 651 C C . PHE A 1 81 ? 7.888 18.821 -9.917 1.00 9.84 81 PHE A C 1
ATOM 652 O O . PHE A 1 81 ? 8.959 18.492 -9.372 1.00 15.71 81 PHE A O 1
ATOM 660 N N . VAL A 1 82 ? 7.818 19.524 -11.067 1.00 11.71 82 VAL A N 1
ATOM 661 C CA . VAL A 1 82 ? 9.023 19.971 -11.745 1.00 12.32 82 VAL A CA 1
ATOM 662 C C . VAL A 1 82 ? 9.182 21.491 -11.652 1.00 11.57 82 VAL A C 1
ATOM 663 O O . VAL A 1 82 ? 10.139 22.039 -12.175 1.00 14.64 82 VAL A O 1
ATOM 667 N N . VAL A 1 83 ? 8.229 22.129 -10.986 1.00 11.30 83 VAL A N 1
ATOM 668 C CA . VAL A 1 83 ? 8.220 23.569 -10.751 1.00 11.45 83 VAL A CA 1
ATOM 669 C C . VAL A 1 83 ? 8.610 23.891 -9.314 1.00 11.17 83 VAL A C 1
ATOM 670 O O . VAL A 1 83 ? 8.570 23.009 -8.454 1.00 12.37 83 VAL A O 1
ATOM 674 N N . ASP A 1 84 ? 9.008 25.140 -9.070 1.00 11.49 84 ASP A N 1
ATOM 675 C CA . ASP A 1 84 ? 9.357 25.695 -7.769 1.00 13.82 84 ASP A CA 1
ATOM 676 C C . ASP A 1 84 ? 8.155 26.359 -7.089 1.00 12.60 84 ASP A C 1
ATOM 677 O O . ASP A 1 84 ? 7.699 27.439 -7.474 1.00 17.87 84 ASP A O 1
ATOM 682 N N . LEU A 1 85 ? 7.596 25.705 -6.080 1.00 13.86 85 LEU A N 1
ATOM 683 C CA . LEU A 1 85 ? 6.374 26.160 -5.422 1.00 13.48 85 LEU A CA 1
ATOM 684 C C . LEU A 1 85 ? 6.670 26.717 -4.036 1.00 14.37 85 LEU A C 1
ATOM 685 O O . LEU A 1 85 ? 7.476 26.114 -3.330 1.00 17.19 85 LEU A O 1
ATOM 690 N N . PRO A 1 86 ? 6.044 27.821 -3.652 1.00 12.95 86 PRO A N 1
ATOM 691 C CA . PRO A 1 86 ? 6.246 28.375 -2.316 1.00 14.01 86 PRO A CA 1
ATOM 692 C C . PRO A 1 86 ? 5.564 27.479 -1.283 1.00 12.40 86 PRO A C 1
ATOM 693 O O . PRO A 1 86 ? 4.644 26.717 -1.621 1.00 13.09 86 PRO A O 1
ATOM 697 N N . GLU A 1 87 ? 6.032 27.566 -0.050 1.00 18.09 87 GLU A N 1
ATOM 698 C CA . GLU A 1 87 ? 5.435 26.886 1.074 1.00 17.56 87 GLU A CA 1
ATOM 699 C C . GLU A 1 87 ? 3.921 27.043 1.164 1.00 18.60 87 GLU A C 1
ATOM 700 O O . GLU A 1 87 ? 3.272 26.073 1.573 1.00 19.10 87 GLU A O 1
ATOM 706 N N . ASP A 1 88 ? 3.390 28.229 0.829 1.00 14.87 88 ASP A N 1
ATOM 707 C CA . ASP A 1 88 ? 1.953 28.452 0.958 1.00 13.54 88 ASP A CA 1
ATOM 708 C C . ASP A 1 88 ? 1.144 28.110 -0.301 1.00 12.08 88 ASP A C 1
ATOM 709 O O . ASP A 1 88 ? -0.042 28.452 -0.384 1.00 14.21 88 ASP A O 1
ATOM 714 N N . ALA A 1 89 ? 1.709 27.410 -1.274 1.00 10.66 89 ALA A N 1
ATOM 715 C CA . ALA A 1 89 ? 0.975 26.861 -2.392 1.00 11.11 89 ALA A CA 1
ATOM 716 C C . ALA A 1 89 ? -0.050 25.845 -1.892 1.00 10.90 89 ALA A C 1
ATOM 717 O O . ALA A 1 89 ? 0.295 25.041 -1.004 1.00 14.79 89 ALA A O 1
ATOM 719 N N . VAL A 1 90 ? -1.250 25.898 -2.454 1.00 11.56 90 VAL A N 1
ATOM 720 C CA . VAL A 1 90 ? -2.262 24.874 -2.179 1.00 11.65 90 VAL A CA 1
ATOM 721 C C . VAL A 1 90 ? -2.129 23.722 -3.162 1.00 10.98 90 VAL A C 1
ATOM 722 O O . VAL A 1 90 ? -2.186 23.948 -4.360 1.00 11.55 90 VAL A O 1
ATOM 726 N N . ILE A 1 91 ? -1.952 22.503 -2.675 1.00 11.91 91 ILE A N 1
ATOM 727 C CA . ILE A 1 91 ? -1.733 21.333 -3.508 1.00 9.52 91 ILE A CA 1
ATOM 728 C C . ILE A 1 91 ? -3.040 20.558 -3.651 1.00 11.16 91 ILE A C 1
ATOM 729 O O . ILE A 1 91 ? -3.613 20.101 -2.657 1.00 13.68 91 ILE A O 1
ATOM 734 N N . ILE A 1 92 ? -3.481 20.419 -4.883 1.00 10.34 92 ILE A N 1
ATOM 735 C CA . ILE A 1 92 ? -4.710 19.682 -5.191 1.00 10.60 92 ILE A CA 1
ATOM 736 C C . ILE A 1 92 ? -4.385 18.349 -5.824 1.00 11.14 92 ILE A C 1
ATOM 737 O O . ILE A 1 92 ? -3.818 18.357 -6.941 1.00 13.71 92 ILE A O 1
ATOM 742 N N . SER A 1 93 ? -4.699 17.240 -5.153 1.00 12.34 93 SER A N 1
ATOM 743 C CA . SER A 1 93 ? -4.382 15.925 -5.736 1.00 9.63 93 SER A CA 1
ATOM 744 C C . SER A 1 93 ? -5.596 15.341 -6.400 1.00 10.02 93 SER A C 1
ATOM 745 O O . SER A 1 93 ? -6.635 15.236 -5.726 1.00 13.95 93 SER A O 1
ATOM 748 N N . LYS A 1 94 ? -5.531 14.969 -7.681 1.00 10.47 94 LYS A N 1
ATOM 749 C CA . LYS A 1 94 ? -6.735 14.456 -8.324 1.00 12.38 94 LYS A CA 1
ATOM 750 C C . LYS A 1 94 ? -6.593 13.019 -8.837 1.00 12.73 94 LYS A C 1
ATOM 751 O O . LYS A 1 94 ? -5.498 12.472 -9.016 1.00 8.95 94 LYS A O 1
ATOM 757 N N . ALA A 1 95 ? -7.748 12.402 -9.074 1.00 11.82 95 ALA A N 1
ATOM 758 C CA . ALA A 1 95 ? -7.832 11.047 -9.616 1.00 11.85 95 ALA A CA 1
ATOM 759 C C . ALA A 1 95 ? -7.111 10.019 -8.752 1.00 11.09 95 ALA A C 1
ATOM 760 O O . ALA A 1 95 ? -6.334 9.180 -9.248 1.00 10.86 95 ALA A O 1
ATOM 762 N N . THR A 1 96 ? -7.346 10.087 -7.442 1.00 13.28 96 THR A N 1
ATOM 763 C CA . THR A 1 96 ? -6.643 9.240 -6.485 1.00 13.65 96 THR A CA 1
ATOM 764 C C . THR A 1 96 ? -7.316 7.891 -6.272 1.00 13.95 96 THR A C 1
ATOM 765 O O . THR A 1 96 ? -6.678 7.035 -5.623 1.00 15.11 96 THR A O 1
ATOM 769 N N . GLU A 1 97 ? -8.538 7.730 -6.778 1.00 14.48 97 GLU A N 1
ATOM 770 C CA . GLU A 1 97 ? -9.301 6.502 -6.512 1.00 18.79 97 GLU A CA 1
ATOM 771 C C . GLU A 1 97 ? -9.079 5.531 -7.659 1.00 17.72 97 GLU A C 1
ATOM 772 O O . GLU A 1 97 ? -9.024 5.987 -8.807 1.00 17.78 97 GLU A O 1
ATOM 778 N N . PRO A 1 98 ? -8.929 4.234 -7.473 1.00 17.42 98 PRO A N 1
ATOM 779 C CA . PRO A 1 98 ? -8.594 3.377 -8.617 1.00 16.61 98 PRO A CA 1
ATOM 780 C C . PRO A 1 98 ? -9.620 3.393 -9.747 1.00 17.10 98 PRO A C 1
ATOM 781 O O . PRO A 1 98 ? -9.254 3.144 -10.909 1.00 18.89 98 PRO A O 1
ATOM 785 N N . ASP A 1 99 ? -10.893 3.678 -9.537 1.00 18.21 99 ASP A N 1
ATOM 786 C CA . ASP A 1 99 ? -11.909 3.484 -10.573 1.00 19.62 99 ASP A CA 1
ATOM 787 C C . ASP A 1 99 ? -12.546 4.773 -11.060 1.00 22.68 99 ASP A C 1
ATOM 788 O O . ASP A 1 99 ? -13.558 4.783 -11.793 1.00 24.86 99 ASP A O 1
ATOM 793 N N . LYS A 1 100 ? -11.956 5.894 -10.662 1.00 22.50 100 LYS A N 1
ATOM 794 C CA . LYS A 1 100 ? -12.446 7.211 -11.065 1.00 23.22 100 LYS A CA 1
ATOM 795 C C . LYS A 1 100 ? -11.343 8.066 -11.688 1.00 21.03 100 LYS A C 1
ATOM 796 O O . LYS A 1 100 ? -10.304 8.304 -11.053 1.00 17.46 100 LYS A O 1
ATOM 802 N N . GLU A 1 101 ? -11.586 8.530 -12.918 1.00 23.47 101 GLU A N 1
ATOM 803 C CA . GLU A 1 101 ? -10.668 9.459 -13.574 1.00 22.68 101 GLU A CA 1
ATOM 804 C C . GLU A 1 101 ? -11.103 10.895 -13.281 1.00 21.77 101 GLU A C 1
ATOM 805 O O . GLU A 1 101 ? -12.251 11.216 -12.969 1.00 24.38 101 GLU A O 1
ATOM 811 N N . ALA A 1 102 ? -10.130 11.792 -13.377 1.00 21.00 102 ALA A N 1
ATOM 812 C CA . ALA A 1 102 ? -10.351 13.213 -13.160 1.00 18.88 102 ALA A CA 1
ATOM 813 C C . ALA A 1 102 ? -9.363 14.027 -14.000 1.00 22.69 102 ALA A C 1
ATOM 814 O O . ALA A 1 102 ? -8.187 14.126 -13.667 1.00 28.92 102 ALA A O 1
ATOM 816 N N . TYR A 1 103 ? -9.845 14.621 -15.078 1.00 24.94 103 TYR A N 1
ATOM 817 C CA . TYR A 1 103 ? -9.025 15.462 -15.936 1.00 24.31 103 TYR A CA 1
ATOM 818 C C . TYR A 1 103 ? -8.885 16.870 -15.370 1.00 23.19 103 TYR A C 1
ATOM 819 O O . TYR A 1 103 ? -7.829 17.484 -15.301 1.00 20.81 103 TYR A O 1
ATOM 828 N N . SER A 1 104 ? -10.018 17.416 -14.954 1.00 19.29 104 SER A N 1
ATOM 829 C CA . SER A 1 104 ? -9.978 18.761 -14.412 1.00 15.40 104 SER A CA 1
ATOM 830 C C . SER A 1 104 ? -9.536 18.782 -12.958 1.00 13.85 104 SER A C 1
ATOM 831 O O . SER A 1 104 ? -9.821 17.901 -12.144 1.00 16.01 104 SER A O 1
ATOM 834 N N . GLY A 1 105 ? -8.819 19.856 -12.619 1.00 13.24 105 GLY A N 1
ATOM 835 C CA . GLY A 1 105 ? -8.450 20.030 -11.220 1.00 13.41 105 GLY A CA 1
ATOM 836 C C . GLY A 1 105 ? -9.652 20.268 -10.311 1.00 14.08 105 GLY A C 1
ATOM 837 O O . GLY A 1 105 ? -9.491 20.234 -9.095 1.00 17.37 105 GLY A O 1
ATOM 838 N N . PHE A 1 106 ? -10.853 20.517 -10.830 1.00 13.84 106 PHE A N 1
ATOM 839 C CA . PHE A 1 106 ? -12.067 20.685 -10.038 1.00 14.25 106 PHE A CA 1
ATOM 840 C C . PHE A 1 106 ? -12.824 19.389 -9.781 1.00 14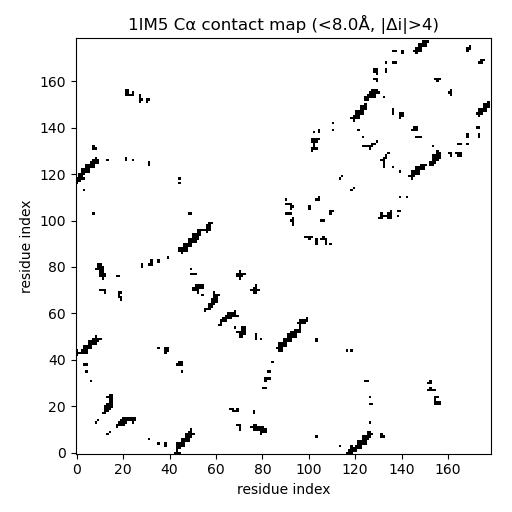.66 106 PHE A C 1
ATOM 841 O O . PHE A 1 106 ? -13.579 19.286 -8.815 1.00 20.32 106 PHE A O 1
ATOM 849 N N . GLU A 1 107 ? -12.634 18.396 -10.632 1.00 19.62 107 GLU A N 1
ATOM 850 C CA . GLU A 1 107 ? -13.379 17.139 -10.630 1.00 17.63 107 GLU A CA 1
ATOM 851 C C . GLU A 1 107 ? -12.971 16.302 -9.419 1.00 18.25 107 GLU A C 1
ATOM 852 O O . GLU A 1 107 ? -11.835 15.849 -9.383 1.00 19.59 107 GLU A O 1
ATOM 858 N N . GLY A 1 108 ? -13.875 16.109 -8.470 1.00 18.08 108 GLY A N 1
ATOM 859 C CA . GLY A 1 108 ? -13.648 15.268 -7.306 1.00 18.76 108 GLY A CA 1
ATOM 860 C C . GLY A 1 108 ? -12.772 15.960 -6.291 1.00 16.45 108 GLY A C 1
ATOM 861 O O . GLY A 1 108 ? -12.277 15.336 -5.357 1.00 20.71 108 GLY A O 1
ATOM 862 N N . THR A 1 109 ? -12.549 17.268 -6.436 1.00 16.32 109 THR A N 1
ATOM 863 C CA . THR A 1 109 ? -11.693 17.951 -5.457 1.00 17.67 109 THR A CA 1
ATOM 864 C C . THR A 1 109 ? -12.425 19.084 -4.747 1.00 19.03 109 THR A C 1
ATOM 865 O O . THR A 1 109 ? -13.555 19.413 -5.101 1.00 25.44 109 THR A O 1
ATOM 869 N N . ASP A 1 110 ? -11.806 19.742 -3.775 1.00 19.24 110 ASP A N 1
ATOM 870 C CA . ASP A 1 110 ? -12.410 20.917 -3.142 1.00 21.73 110 ASP A CA 1
ATOM 871 C C . ASP A 1 110 ? -11.914 22.228 -3.739 1.00 20.43 110 ASP A C 1
ATOM 872 O O . ASP A 1 110 ? -11.960 23.282 -3.081 1.00 19.63 110 ASP A O 1
ATOM 877 N N . LEU A 1 111 ? -11.407 22.176 -4.970 1.00 17.28 111 LEU A N 1
ATOM 878 C CA . LEU A 1 111 ? -10.782 23.394 -5.513 1.00 15.69 111 LEU A CA 1
ATOM 879 C C . LEU A 1 111 ? -11.721 24.582 -5.541 1.00 15.83 111 LEU A C 1
ATOM 880 O O . LEU A 1 111 ? -11.324 25.682 -5.120 1.00 17.40 111 LEU A O 1
ATOM 885 N N . ALA A 1 112 ? -12.966 24.404 -5.991 1.00 16.18 112 ALA A N 1
ATOM 886 C CA . ALA A 1 112 ? -13.909 25.525 -6.030 1.00 20.53 112 ALA A CA 1
ATOM 887 C C . ALA A 1 112 ? -14.112 26.122 -4.649 1.00 19.97 112 ALA A C 1
ATOM 888 O O . ALA A 1 112 ? -14.038 27.335 -4.465 1.00 17.90 112 ALA A O 1
ATOM 890 N N . LYS A 1 113 ? -14.362 25.218 -3.701 1.00 21.97 113 LYS A N 1
ATOM 891 C CA . LYS A 1 113 ? -14.598 25.657 -2.322 1.00 19.72 113 LYS A CA 1
ATOM 892 C C . LYS A 1 113 ? -13.390 26.391 -1.764 1.00 19.33 113 LYS A C 1
ATOM 893 O O . LYS A 1 113 ? -13.528 27.406 -1.076 1.00 20.70 113 LYS A O 1
ATOM 899 N N . ILE A 1 114 ? -12.178 25.901 -2.038 1.00 18.17 114 ILE A N 1
ATOM 900 C CA . ILE A 1 114 ? -10.986 26.567 -1.526 1.00 13.80 114 ILE A CA 1
ATOM 901 C C . ILE A 1 114 ? -10.831 27.930 -2.183 1.00 13.40 114 ILE A C 1
ATOM 902 O O . ILE A 1 114 ? -10.465 28.916 -1.545 1.00 18.72 114 ILE A O 1
ATOM 907 N N . LEU A 1 115 ? -11.096 28.016 -3.483 1.00 13.84 115 LEU A N 1
ATOM 908 C CA . LEU A 1 115 ? -10.954 29.296 -4.171 1.00 13.61 115 LEU A CA 1
ATOM 909 C C . LEU A 1 115 ? -11.891 30.320 -3.543 1.00 15.26 115 LEU A C 1
ATOM 910 O O . LEU A 1 115 ? -11.488 31.433 -3.177 1.00 18.01 115 LEU A O 1
ATOM 915 N N . ARG A 1 116 ? -13.153 29.927 -3.392 1.00 15.15 116 ARG A N 1
ATOM 916 C CA . ARG A 1 116 ? -14.120 30.847 -2.811 1.00 18.37 116 ARG A CA 1
ATOM 917 C C . ARG A 1 116 ? -13.781 31.211 -1.375 1.00 20.58 116 ARG A C 1
ATOM 918 O O . ARG A 1 116 ? -13.983 32.356 -0.950 1.00 23.29 116 ARG A O 1
ATOM 926 N N . GLY A 1 117 ? -13.270 30.231 -0.634 1.00 16.80 117 GLY A N 1
ATOM 927 C CA . GLY A 1 117 ? -12.903 30.415 0.763 1.00 18.50 117 GLY A CA 1
ATOM 928 C C . GLY A 1 117 ? -11.785 31.419 0.945 1.00 19.00 117 GLY A C 1
ATOM 929 O O . GLY A 1 117 ? -11.593 31.976 2.030 1.00 27.39 117 GLY A O 1
ATOM 930 N N . ASN A 1 118 ? -11.031 31.656 -0.124 1.00 19.44 118 ASN A N 1
ATOM 931 C CA . ASN A 1 118 ? -9.891 32.550 -0.105 1.00 20.77 118 ASN A CA 1
ATOM 932 C C . ASN A 1 118 ? -10.221 33.857 -0.831 1.00 21.33 118 ASN A C 1
ATOM 933 O O . ASN A 1 118 ? -9.336 34.690 -1.018 1.00 24.08 118 ASN A O 1
ATOM 938 N N . GLY A 1 119 ? -11.492 33.964 -1.206 1.00 20.27 119 GLY A N 1
ATOM 939 C CA . GLY A 1 119 ? -12.047 35.173 -1.785 1.00 18.74 119 GLY A CA 1
ATOM 940 C C . GLY A 1 119 ? -11.620 35.443 -3.207 1.00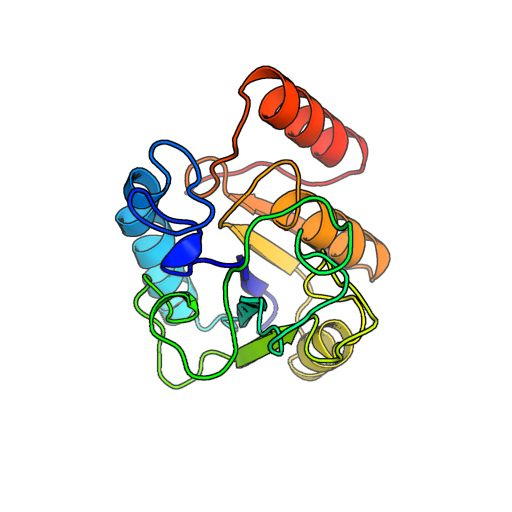 18.02 119 GLY A C 1
ATOM 941 O O . GLY A 1 119 ? -11.590 36.584 -3.684 1.00 19.44 119 GLY A O 1
ATOM 942 N N . VAL A 1 120 ? -11.258 34.387 -3.908 1.00 15.62 120 VAL A N 1
ATOM 943 C CA . VAL A 1 120 ? -10.788 34.486 -5.306 1.00 15.71 120 VAL A CA 1
ATOM 944 C C . VAL A 1 120 ? -11.943 34.740 -6.268 1.00 15.31 120 VAL A C 1
ATOM 945 O O . VAL A 1 120 ? -12.987 34.109 -6.060 1.00 19.62 120 VAL A O 1
ATOM 949 N N . LYS A 1 121 ? -11.723 35.635 -7.229 1.00 14.32 121 LYS A N 1
ATOM 950 C CA . LYS A 1 121 ? -12.624 36.060 -8.270 1.00 18.02 121 LYS A CA 1
ATOM 951 C C . LYS A 1 121 ? -12.095 35.769 -9.671 1.00 15.35 121 LYS A C 1
ATOM 952 O O . LYS A 1 121 ? -12.866 35.611 -10.622 1.00 17.32 121 LYS A O 1
ATOM 958 N N . ARG A 1 122 ? -10.770 35.717 -9.836 1.00 15.03 122 ARG A N 1
ATOM 959 C CA . ARG A 1 122 ? -10.199 35.480 -11.152 1.00 12.31 122 ARG A CA 1
ATOM 960 C C . ARG A 1 122 ? -9.075 34.450 -11.019 1.00 12.28 122 ARG A C 1
ATOM 961 O O . ARG A 1 122 ? -8.315 34.487 -10.059 1.00 9.30 122 ARG A O 1
ATOM 969 N N . VAL A 1 123 ? -9.005 33.587 -12.024 1.00 12.07 123 VAL A N 1
ATOM 970 C CA . VAL A 1 123 ? -7.990 32.545 -12.037 1.00 9.35 123 VAL A CA 1
ATOM 971 C C . VAL A 1 123 ? -7.177 32.586 -13.337 1.00 9.73 123 VAL A C 1
ATOM 972 O O . VAL A 1 123 ? -7.706 32.810 -14.409 1.00 11.47 123 VAL A O 1
ATOM 976 N N . TYR A 1 124 ? -5.877 32.362 -13.137 1.00 11.87 124 TYR A N 1
ATOM 977 C CA . TYR A 1 124 ? -4.889 32.305 -14.209 1.00 10.13 124 TYR A CA 1
ATOM 978 C C . TYR A 1 124 ? -4.399 30.871 -14.318 1.00 10.88 124 TYR A C 1
ATOM 979 O O . TYR A 1 124 ? -3.849 30.339 -13.342 1.00 11.65 124 TYR A O 1
ATOM 988 N N . ILE A 1 125 ? -4.608 30.301 -15.511 1.00 7.23 125 ILE A N 1
ATOM 989 C CA . ILE A 1 125 ? -4.232 28.904 -15.718 1.00 10.11 125 ILE A CA 1
ATOM 990 C C . ILE A 1 125 ? -2.989 28.738 -16.581 1.00 10.61 125 ILE A C 1
ATOM 991 O O . ILE A 1 125 ? -2.836 29.356 -17.628 1.00 9.82 125 ILE A O 1
ATOM 996 N N . CYS A 1 126 ? -2.101 27.864 -16.110 1.00 8.93 126 CYS A N 1
ATOM 997 C CA . CYS A 1 126 ? -0.930 27.471 -16.899 1.00 10.11 126 CYS A CA 1
ATOM 998 C C . CYS A 1 126 ? -0.622 25.987 -16.675 1.00 11.37 126 CYS A C 1
ATOM 999 O O . CYS A 1 126 ? -1.268 25.367 -15.831 1.00 9.37 126 CYS A O 1
ATOM 1002 N N . GLY A 1 127 ? 0.350 25.450 -17.421 1.00 9.77 127 GLY A N 1
ATOM 1003 C CA . GLY A 1 127 ? 0.732 24.048 -17.254 1.00 8.87 127 GLY A CA 1
ATOM 1004 C C . GLY A 1 127 ? 0.462 23.220 -18.489 1.00 10.45 127 GLY A C 1
ATOM 1005 O O . GLY A 1 127 ? 0.453 23.701 -19.620 1.00 12.85 127 GLY A O 1
ATOM 1006 N N . VAL A 1 128 ? 0.288 21.909 -18.293 1.00 12.24 128 VAL A N 1
ATOM 1007 C CA . VAL A 1 128 ? 0.135 20.944 -19.381 1.00 11.02 128 VAL A CA 1
ATOM 1008 C C . VAL A 1 128 ? -0.995 19.967 -19.075 1.00 11.15 128 VAL A C 1
ATOM 1009 O O . VAL A 1 128 ? -1.392 19.753 -17.921 1.00 13.01 128 VAL A O 1
ATOM 1013 N N . ALA A 1 129 ? -1.552 19.330 -20.084 1.00 14.62 129 ALA A N 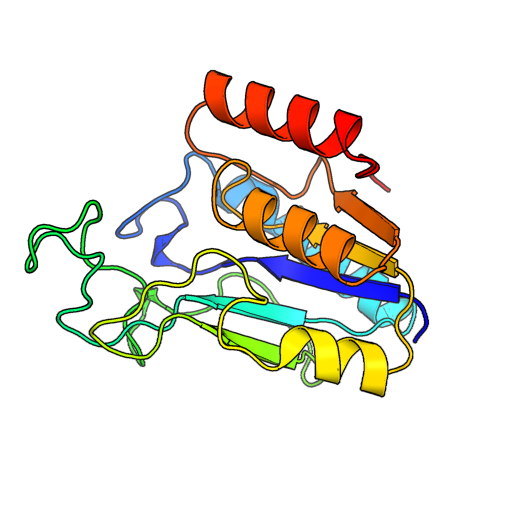1
ATOM 1014 C CA . ALA A 1 129 ? -1.441 19.655 -21.503 1.00 12.86 129 ALA A CA 1
ATOM 1015 C C . ALA A 1 129 ? -2.646 20.512 -21.893 1.00 12.61 129 ALA A C 1
ATOM 1016 O O . ALA A 1 129 ? -3.744 20.298 -21.368 1.00 13.85 129 ALA A O 1
ATOM 1018 N N . THR A 1 130 ? -2.396 21.458 -22.795 1.00 13.49 130 THR A N 1
ATOM 1019 C CA . THR A 1 130 ? -3.348 22.464 -23.239 1.00 12.98 130 THR A CA 1
ATOM 1020 C C . THR A 1 130 ? -4.698 21.846 -23.579 1.00 12.47 130 THR A C 1
ATOM 1021 O O . THR A 1 130 ? -5.752 22.292 -23.087 1.00 13.70 130 THR A O 1
ATOM 1025 N N . GLU A 1 131 ? -4.694 20.798 -24.410 1.00 16.51 131 GLU A N 1
ATOM 1026 C CA . GLU A 1 131 ? -5.926 20.224 -24.914 1.00 17.38 131 GLU A CA 1
ATOM 1027 C C . GLU A 1 131 ? -6.556 19.215 -23.959 1.00 16.25 131 GLU A C 1
ATOM 1028 O O . GLU A 1 131 ? -7.654 18.713 -24.262 1.00 19.11 131 GLU A O 1
ATOM 1034 N N . TYR A 1 132 ? -5.897 18.920 -22.851 1.00 17.29 132 TYR A N 1
ATOM 1035 C CA . TYR A 1 132 ? -6.427 17.946 -21.907 1.00 17.03 132 TYR A CA 1
ATOM 1036 C C . TYR A 1 132 ? -6.717 18.606 -20.570 1.00 16.74 132 TYR A C 1
ATOM 1037 O O . TYR A 1 132 ? -7.747 19.263 -20.462 1.00 16.40 132 TYR A O 1
ATOM 1046 N N . CYS A 1 133 ? -5.832 18.440 -19.567 1.00 15.67 133 CYS A N 1
ATOM 1047 C CA . CYS A 1 133 ? -6.196 18.928 -18.235 1.00 15.56 133 CYS A CA 1
ATOM 1048 C C . CYS A 1 133 ? -6.174 20.455 -18.165 1.00 11.42 133 CYS A C 1
ATOM 1049 O O . CYS A 1 133 ? -6.891 21.020 -17.337 1.00 13.75 133 CYS A O 1
ATOM 1052 N N . VAL A 1 134 ? -5.414 21.180 -18.987 1.00 10.29 134 VAL A N 1
ATOM 1053 C CA . VAL A 1 134 ? -5.483 22.649 -18.945 1.00 10.97 134 VAL A CA 1
ATOM 1054 C C . VAL A 1 134 ? -6.864 23.095 -19.383 1.00 12.75 134 VAL A C 1
ATOM 1055 O O . VAL A 1 134 ? -7.546 23.877 -18.738 1.00 12.03 134 VAL A O 1
ATOM 1059 N N . ARG A 1 135 ? -7.307 22.562 -20.534 1.00 12.65 135 ARG A N 1
ATOM 1060 C CA . ARG A 1 135 ? -8.613 22.918 -21.064 1.00 13.46 135 ARG A CA 1
ATOM 1061 C C . ARG A 1 135 ? -9.717 22.589 -20.072 1.00 14.50 135 ARG A C 1
ATOM 1062 O O . ARG A 1 135 ? -10.611 23.381 -19.767 1.00 14.96 135 ARG A O 1
ATOM 1070 N N . ALA A 1 136 ? -9.668 21.355 -19.562 1.00 15.61 136 ALA A N 1
ATOM 1071 C CA . ALA A 1 136 ? -10.746 20.923 -18.669 1.00 12.92 136 ALA A CA 1
ATOM 1072 C C . ALA A 1 136 ? -10.823 21.811 -17.428 1.00 13.47 136 ALA A C 1
ATOM 1073 O O . ALA A 1 136 ? -11.908 22.182 -16.995 1.00 15.01 136 ALA A O 1
ATOM 1075 N N . THR A 1 137 ? -9.667 22.101 -16.848 1.00 13.05 137 THR A N 1
ATOM 1076 C CA . THR A 1 137 ? -9.617 22.943 -15.650 1.00 12.61 137 THR A CA 1
ATOM 1077 C C . THR A 1 137 ? -10.136 24.338 -15.955 1.00 12.37 137 THR A C 1
ATOM 1078 O O . THR A 1 137 ? -10.862 24.907 -15.139 1.00 14.84 137 THR A O 1
ATOM 1082 N N . ALA A 1 138 ? -9.786 24.908 -17.111 1.00 10.35 138 ALA A N 1
ATOM 1083 C CA . ALA A 1 138 ? -10.214 26.274 -17.441 1.00 11.69 138 ALA A CA 1
ATOM 1084 C C . ALA A 1 138 ? -11.712 26.361 -17.639 1.00 13.95 138 ALA A C 1
ATOM 1085 O O . ALA A 1 138 ? -12.407 27.276 -17.223 1.00 12.71 138 ALA A O 1
ATOM 1087 N N . LEU A 1 139 ? -12.247 25.351 -18.318 1.00 12.19 139 LEU A N 1
ATOM 1088 C CA . LEU A 1 139 ? -13.677 25.335 -18.583 1.00 13.79 139 LEU A CA 1
ATOM 1089 C C . LEU A 1 139 ? -14.451 25.119 -17.284 1.00 14.60 139 LEU A C 1
ATOM 1090 O O . LEU A 1 139 ? -15.527 25.691 -17.108 1.00 17.87 139 LEU A O 1
ATOM 1095 N N . ASP A 1 140 ? -13.894 24.326 -16.363 1.00 14.39 140 ASP A N 1
ATOM 1096 C CA . ASP A 1 140 ? -14.579 24.115 -15.072 1.00 14.72 140 ASP A CA 1
ATOM 1097 C C . ASP A 1 140 ? -14.494 25.380 -14.243 1.00 13.62 140 ASP A C 1
ATOM 1098 O O . ASP A 1 140 ? -15.409 25.782 -13.524 1.00 15.74 140 ASP A O 1
ATOM 1103 N N . ALA A 1 141 ? -13.375 26.111 -14.324 1.00 12.28 141 ALA A N 1
ATOM 1104 C CA . ALA A 1 141 ? -13.357 27.386 -13.579 1.00 14.85 141 ALA A CA 1
ATOM 1105 C C . ALA A 1 141 ? -14.411 28.362 -14.098 1.00 14.53 141 ALA A C 1
ATOM 1106 O O . ALA A 1 141 ? -14.988 29.115 -13.318 1.00 16.07 141 ALA A O 1
ATOM 1108 N N . LEU A 1 142 ? -14.643 28.358 -15.402 1.00 15.69 142 LEU A N 1
ATOM 1109 C CA . LEU A 1 142 ? -15.675 29.172 -16.044 1.00 16.69 142 LEU A CA 1
ATOM 1110 C C . LEU A 1 142 ? -17.047 28.785 -15.506 1.00 17.58 142 LEU A C 1
ATOM 1111 O O . LEU A 1 142 ? -17.915 29.620 -15.238 1.00 20.68 142 LEU A O 1
ATOM 1116 N N . LYS A 1 143 ? -17.251 27.468 -15.376 1.00 18.27 143 LYS A N 1
ATOM 1117 C CA . LYS A 1 143 ? -18.515 26.962 -14.842 1.00 19.97 143 LYS A CA 1
ATOM 1118 C C . LYS A 1 143 ? -18.821 27.597 -13.495 1.00 18.39 143 LYS A C 1
ATOM 1119 O O . LYS A 1 143 ? -19.916 28.069 -13.205 1.00 20.37 143 LYS A O 1
ATOM 1125 N N . HIS A 1 144 ? -17.794 27.597 -12.647 1.00 16.67 144 HIS A N 1
ATOM 1126 C CA . HIS A 1 144 ? -18.002 28.039 -11.263 1.00 16.73 144 HIS A CA 1
ATOM 1127 C C . HIS A 1 144 ? -18.062 29.550 -11.136 1.00 18.43 144 HIS A C 1
ATOM 1128 O O . HIS A 1 144 ? -18.189 30.042 -10.013 1.00 25.04 144 HIS A O 1
ATOM 1135 N N . GLY A 1 145 ? -17.968 30.304 -12.243 1.00 16.44 145 GLY A N 1
ATOM 1136 C CA . GLY A 1 145 ? -18.151 31.743 -12.100 1.00 18.16 145 GLY A CA 1
ATOM 1137 C C . GLY A 1 145 ? -16.899 32.569 -11.927 1.00 18.34 145 GLY A C 1
ATOM 1138 O O . GLY A 1 145 ? -16.997 33.766 -11.659 1.00 21.14 145 GLY A O 1
ATOM 1139 N N . PHE A 1 146 ? -15.723 31.961 -12.098 1.00 17.51 146 PHE A N 1
ATOM 1140 C CA . PHE A 1 146 ? -14.493 32.748 -12.040 1.00 17.29 146 PHE A CA 1
ATOM 1141 C C . PHE A 1 146 ? -14.251 33.396 -13.390 1.00 14.41 146 PHE A C 1
ATOM 1142 O O . PHE A 1 146 ? -14.605 32.802 -14.412 1.00 19.33 146 PHE A O 1
ATOM 1150 N N . GLU A 1 147 ? -13.643 34.561 -13.383 1.00 15.84 147 GLU A N 1
ATOM 1151 C CA . GLU A 1 147 ? -13.100 35.125 -14.619 1.00 16.38 147 GLU A CA 1
ATOM 1152 C C . GLU A 1 147 ? -11.853 34.303 -14.948 1.00 14.48 147 GLU A C 1
ATOM 1153 O O . GLU A 1 147 ? -11.109 34.164 -13.971 1.00 18.05 147 GLU A O 1
ATOM 1159 N N . VAL A 1 148 ? -11.668 33.761 -16.133 1.00 14.27 148 VAL A N 1
ATOM 1160 C CA . VAL A 1 148 ? -10.571 32.830 -16.394 1.00 13.16 148 VAL A CA 1
ATOM 1161 C C . VAL A 1 148 ? -9.619 33.351 -17.452 1.00 14.56 148 VAL A C 1
ATOM 1162 O O . VAL A 1 148 ? -10.045 33.826 -18.509 1.00 17.31 148 VAL A O 1
ATOM 1166 N N . TYR A 1 149 ? -8.324 33.249 -17.166 1.00 14.31 149 TYR A N 1
ATOM 1167 C CA . TYR A 1 149 ? -7.260 33.661 -18.065 1.00 12.40 149 TYR A CA 1
ATOM 1168 C C . TYR A 1 149 ? -6.374 32.462 -18.356 1.00 12.01 149 TYR A C 1
ATOM 1169 O O . TYR A 1 149 ? -6.176 31.667 -17.456 1.00 16.78 149 TYR A O 1
ATOM 1178 N N . LEU A 1 150 ? -5.919 32.367 -19.579 1.00 10.94 150 LEU A N 1
ATOM 1179 C CA . LEU A 1 150 ? -4.985 31.329 -19.966 1.00 10.78 150 LEU A CA 1
ATOM 1180 C C . LEU A 1 150 ? -3.652 32.030 -20.226 1.00 11.85 150 LEU A C 1
ATOM 1181 O O . LEU A 1 150 ? -3.641 32.985 -20.970 1.00 14.56 150 LEU A O 1
ATOM 1186 N N . LEU A 1 151 ? -2.594 31.542 -19.603 1.00 11.58 151 LEU A N 1
ATOM 1187 C CA . LEU A 1 151 ? -1.279 32.127 -19.805 1.00 11.10 151 LEU A CA 1
ATOM 1188 C C . LEU A 1 151 ? -0.618 31.537 -21.045 1.00 11.64 151 LEU A C 1
ATOM 1189 O O . LEU A 1 151 ? -0.054 30.437 -20.986 1.00 12.08 151 LEU A O 1
ATOM 1194 N N . ARG A 1 152 ? -0.721 32.246 -22.176 1.00 14.79 152 ARG A N 1
ATOM 1195 C CA . ARG A 1 152 ? -0.318 31.811 -23.499 1.00 16.25 152 ARG A CA 1
ATOM 1196 C C . ARG A 1 152 ? 1.075 31.188 -23.570 1.00 14.95 152 ARG A C 1
ATOM 1197 O O . ARG A 1 152 ? 1.278 30.194 -24.285 1.00 18.37 152 ARG A O 1
ATOM 1205 N N . ASP A 1 153 ? 2.006 31.797 -22.846 1.00 14.27 153 ASP A N 1
ATOM 1206 C CA . ASP A 1 153 ? 3.424 31.419 -22.927 1.00 17.22 153 ASP A CA 1
ATOM 1207 C C . ASP A 1 153 ? 3.809 30.463 -21.814 1.00 13.94 153 ASP A C 1
ATOM 1208 O O . ASP A 1 153 ? 5.000 30.246 -21.545 1.00 16.55 153 ASP A O 1
ATOM 1213 N N . ALA A 1 154 ? 2.800 29.888 -21.148 1.00 13.40 154 ALA A N 1
ATOM 1214 C CA . ALA A 1 154 ? 3.078 28.972 -20.040 1.00 14.55 154 ALA A CA 1
ATOM 1215 C C . ALA A 1 154 ? 2.151 27.763 -20.084 1.00 12.88 154 ALA A C 1
ATOM 1216 O O . ALA A 1 154 ? 1.832 27.225 -19.024 1.00 11.10 154 ALA A O 1
ATOM 1218 N N . VAL A 1 155 ? 1.759 27.393 -21.294 1.00 13.50 155 VAL A N 1
ATOM 1219 C CA . VAL A 1 155 ? 1.030 26.175 -21.573 1.00 14.98 155 VAL A CA 1
ATOM 1220 C C . VAL A 1 155 ? 1.760 25.457 -22.716 1.00 15.29 155 VAL A C 1
ATOM 1221 O O . VAL A 1 155 ? 2.479 26.093 -23.508 1.00 15.02 155 VAL A O 1
ATOM 1225 N N . LYS A 1 156 ? 1.592 24.142 -22.754 1.00 15.33 156 LYS A N 1
ATOM 1226 C CA . LYS A 1 156 ? 2.076 23.289 -23.827 1.00 13.93 156 LYS A CA 1
ATOM 1227 C C . LYS A 1 156 ? 1.124 22.107 -23.981 1.00 13.96 156 LYS A C 1
ATOM 1228 O O . LYS A 1 156 ? 0.597 21.596 -22.987 1.00 15.77 156 LYS A O 1
ATOM 1234 N N . GLY A 1 157 ? 0.921 21.677 -25.221 1.00 17.93 157 GLY A N 1
ATOM 1235 C CA . GLY A 1 157 ? 0.036 20.551 -25.488 1.00 21.48 157 GLY A CA 1
ATOM 1236 C C . GLY A 1 157 ? 0.764 19.462 -26.249 1.00 21.82 157 GLY A C 1
ATOM 1237 O O . GLY A 1 157 ? 1.984 19.489 -26.453 1.00 23.96 157 GLY A O 1
ATOM 1238 N N . ILE A 1 158 ? 0.040 18.438 -26.706 1.00 24.54 158 ILE A N 1
ATOM 1239 C CA . ILE A 1 158 ? 0.800 17.342 -27.334 1.00 26.82 158 ILE A CA 1
ATOM 1240 C C . ILE A 1 158 ? 0.763 17.446 -28.846 1.00 30.89 158 ILE A C 1
ATOM 1241 O O . ILE A 1 158 ? 1.801 17.342 -29.520 1.00 34.53 158 ILE A O 1
ATOM 1246 N N . LYS A 1 159 ? -0.422 17.686 -29.419 1.00 29.45 159 LYS A N 1
ATOM 1247 C CA . LYS A 1 159 ? -0.499 17.874 -30.863 1.00 29.24 159 LYS A CA 1
ATOM 1248 C C . LYS A 1 159 ? -0.913 19.309 -31.201 1.00 31.17 159 LYS A C 1
ATOM 1249 O O . LYS A 1 159 ? -1.879 19.834 -30.642 1.00 33.09 159 LYS A O 1
ATOM 1255 N N . PRO A 1 160 ? -0.163 19.891 -32.126 1.00 32.35 160 PRO A N 1
ATOM 1256 C CA . PRO A 1 160 ? -0.384 21.262 -32.557 1.00 31.63 160 PRO A CA 1
ATOM 1257 C C . PRO A 1 160 ? -1.815 21.514 -33.008 1.00 34.87 160 PRO A C 1
ATOM 1258 O O . PRO A 1 160 ? -2.426 22.549 -32.741 1.00 32.09 160 PRO A O 1
ATOM 1262 N N . GLU A 1 161 ? -2.377 20.548 -33.737 1.00 34.91 161 GLU A N 1
ATOM 1263 C CA . GLU A 1 161 ? -3.731 20.756 -34.238 1.00 35.68 161 GLU A CA 1
ATOM 1264 C C . GLU A 1 161 ? -4.736 20.757 -33.092 1.00 31.12 161 GLU A C 1
ATOM 1265 O O . GLU A 1 161 ? -5.722 21.498 -33.163 1.00 32.37 161 GLU A O 1
ATOM 1271 N N . ASP A 1 162 ? -4.465 19.931 -32.082 1.00 26.87 162 ASP A N 1
ATOM 1272 C CA . ASP A 1 162 ? -5.421 19.840 -30.968 1.00 29.27 162 ASP A CA 1
ATOM 1273 C C . ASP A 1 162 ? -5.248 21.022 -30.021 1.00 28.51 162 ASP A C 1
ATOM 1274 O O . ASP A 1 162 ? -6.217 21.554 -29.490 1.00 28.89 162 ASP A O 1
ATOM 1279 N N . GLU A 1 163 ? -3.999 21.420 -29.801 1.00 26.15 163 GLU A N 1
ATOM 1280 C CA . GLU A 1 163 ? -3.747 22.585 -28.953 1.00 22.66 163 GLU A CA 1
ATOM 1281 C C . GLU A 1 163 ? -4.508 23.767 -29.565 1.00 24.83 163 GLU A C 1
ATOM 1282 O O . GLU A 1 163 ? -5.167 24.515 -28.847 1.00 23.92 163 GLU A O 1
ATOM 1288 N N . GLU A 1 164 ? -4.382 23.859 -30.888 1.00 27.76 164 GLU A N 1
ATOM 1289 C CA . GLU A 1 164 ? -4.987 24.902 -31.701 1.00 29.17 164 GLU A CA 1
ATOM 1290 C C . GLU A 1 164 ? -6.499 24.950 -31.514 1.00 27.95 164 GLU A C 1
ATOM 1291 O O . GLU A 1 164 ? -7.085 25.998 -31.251 1.00 29.90 164 GLU A O 1
ATOM 1297 N N . ARG A 1 165 ? -7.136 23.786 -31.651 1.00 23.68 165 ARG A N 1
ATOM 1298 C CA . ARG A 1 165 ? -8.578 23.697 -31.464 1.00 24.40 165 ARG A CA 1
ATOM 1299 C C . ARG A 1 165 ? -8.984 24.075 -30.042 1.00 22.99 165 ARG A C 1
ATOM 1300 O O . ARG A 1 165 ? -9.991 24.756 -29.839 1.00 20.80 165 ARG A O 1
ATOM 1308 N N . ALA A 1 166 ? -8.210 23.624 -29.057 1.00 19.63 166 ALA A N 1
ATOM 1309 C CA . ALA A 1 166 ? -8.580 23.847 -27.658 1.00 19.63 166 ALA A CA 1
ATOM 1310 C C . ALA A 1 166 ? -8.491 25.324 -27.290 1.00 20.55 166 ALA A C 1
ATOM 1311 O O . ALA A 1 166 ? -9.375 25.843 -26.603 1.00 21.18 166 ALA A O 1
ATOM 1313 N N . LEU A 1 167 ? -7.437 26.006 -27.741 1.00 20.80 167 LEU A N 1
ATOM 1314 C CA . LEU A 1 167 ? -7.317 27.440 -27.463 1.00 22.43 167 LEU A CA 1
ATOM 1315 C C . LEU A 1 167 ? -8.486 28.209 -28.080 1.00 21.61 167 LEU A C 1
ATOM 1316 O O . LEU A 1 167 ? -9.082 29.069 -27.420 1.00 23.17 167 LEU A O 1
ATOM 1321 N N . GLU A 1 168 ? -8.809 27.907 -29.341 1.00 23.17 168 GLU A N 1
ATOM 1322 C CA . GLU A 1 168 ? -9.892 28.620 -30.029 1.00 23.83 168 GLU A CA 1
ATOM 1323 C C . GLU A 1 168 ? -11.202 28.400 -29.300 1.00 22.92 168 GLU A C 1
ATOM 1324 O O . GLU A 1 168 ? -12.037 29.284 -29.112 1.00 22.94 168 GLU A O 1
ATOM 1330 N N . GLU A 1 169 ? -11.373 27.150 -28.861 1.00 23.04 169 GLU A N 1
ATOM 1331 C CA . GLU A 1 169 ? -12.574 26.768 -28.125 1.00 21.08 169 GLU A CA 1
ATOM 1332 C C . GLU A 1 169 ? -12.701 27.537 -26.808 1.00 20.22 169 GLU A C 1
ATOM 1333 O O . GLU A 1 169 ? -13.734 28.162 -26.597 1.00 18.41 169 GLU A O 1
ATOM 1339 N N . MET A 1 170 ? -11.689 27.475 -25.959 1.00 20.14 170 MET A N 1
ATOM 1340 C CA . MET A 1 170 ? -11.690 28.226 -24.696 1.00 17.20 170 MET A CA 1
ATOM 1341 C C . MET A 1 170 ? -12.014 29.702 -24.906 1.00 18.40 170 MET A C 1
ATOM 1342 O O . MET A 1 170 ? -12.810 30.279 -24.173 1.00 18.86 170 MET A O 1
ATOM 1347 N N . LYS A 1 171 ? -11.413 30.329 -25.911 1.00 19.28 171 LYS A N 1
ATOM 1348 C CA . LYS A 1 171 ? -11.652 31.761 -26.169 1.00 22.49 171 LYS A CA 1
ATOM 1349 C C . LYS A 1 171 ? -13.134 31.971 -26.439 1.00 23.32 171 LYS A C 1
ATOM 1350 O O . LYS A 1 171 ? -13.798 32.764 -25.785 1.00 25.86 171 LYS A O 1
ATOM 1356 N N . SER A 1 172 ? -13.684 31.231 -27.393 1.00 21.44 172 SER A N 1
ATOM 1357 C CA . SER A 1 172 ? -15.102 31.321 -27.696 1.00 22.65 172 SER A CA 1
ATOM 1358 C C . SER A 1 172 ? -16.016 31.216 -26.475 1.00 24.22 172 SER A C 1
ATOM 1359 O O . SER A 1 172 ? -17.056 31.886 -26.460 1.00 22.10 172 SER A O 1
ATOM 1362 N N . ARG A 1 173 ? -15.653 30.421 -25.473 1.00 23.23 173 ARG A N 1
ATOM 1363 C CA . ARG A 1 173 ? -16.473 30.247 -24.273 1.00 24.21 173 ARG A CA 1
ATOM 1364 C C . ARG A 1 173 ? -16.217 31.311 -23.207 1.00 24.51 173 ARG A C 1
ATOM 1365 O O . ARG A 1 173 ? -16.819 31.286 -22.115 1.00 21.73 173 ARG A O 1
ATOM 1373 N N . GLY A 1 174 ? -15.336 32.266 -23.503 1.00 24.67 174 GLY A N 1
ATOM 1374 C CA . GLY A 1 174 ? -15.099 33.374 -22.605 1.00 25.46 174 GLY A CA 1
ATOM 1375 C C . GLY A 1 174 ? -13.820 33.352 -21.810 1.00 22.81 174 GLY A C 1
ATOM 1376 O O . GLY A 1 174 ? -13.618 34.196 -20.913 1.00 23.75 174 GLY A O 1
ATOM 1377 N N A ILE A 1 175 ? -12.944 32.406 -22.127 0.37 22.58 175 ILE A N 1
ATOM 1378 N N B ILE A 1 175 ? -12.920 32.412 -22.096 0.63 22.64 175 ILE A N 1
ATOM 1379 C CA A ILE A 1 175 ? -11.601 32.358 -21.552 0.37 21.69 175 ILE A CA 1
ATOM 1380 C CA B ILE A 1 175 ? -11.616 32.388 -21.416 0.63 21.85 175 ILE A CA 1
ATOM 1381 C C A ILE A 1 175 ? -10.757 33.453 -22.188 0.37 21.28 175 ILE A C 1
ATOM 1382 C C B ILE A 1 175 ? -10.659 33.328 -22.140 0.63 20.80 175 ILE A C 1
ATOM 1383 O O A ILE A 1 175 ? -10.806 33.637 -23.413 0.37 26.14 175 ILE A O 1
ATOM 1384 O O B ILE A 1 175 ? -10.539 33.283 -23.369 0.63 25.89 175 ILE A O 1
ATOM 1393 N N . LYS A 1 176 ? -9.995 34.209 -21.396 1.00 19.70 176 LYS A N 1
ATOM 1394 C CA . LYS A 1 176 ? -9.156 35.250 -22.015 1.00 21.71 176 LYS A CA 1
ATOM 1395 C C . LYS A 1 176 ? -7.701 34.832 -22.155 1.00 22.67 176 LYS A C 1
ATOM 1396 O O . LYS A 1 176 ? -6.988 34.395 -21.228 1.00 26.34 176 LYS A O 1
ATOM 1402 N N . ILE A 1 177 ? -7.144 34.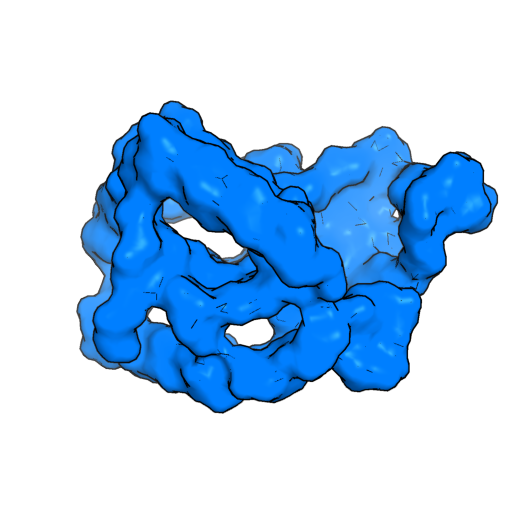935 -23.369 1.00 23.24 177 ILE A N 1
ATOM 1403 C CA . ILE A 1 177 ? -5.745 34.463 -23.469 1.00 19.37 177 ILE A CA 1
ATOM 1404 C C . ILE A 1 177 ? -4.764 35.615 -23.359 1.00 17.73 177 ILE A C 1
ATOM 1405 O O . ILE A 1 177 ? -4.753 36.550 -24.168 1.00 28.37 177 ILE A O 1
ATOM 1410 N N . VAL A 1 178 ? -3.933 35.612 -22.310 1.00 17.45 178 VAL A N 1
ATOM 1411 C CA . VAL A 1 178 ? -2.995 36.707 -22.094 1.00 18.45 178 VAL A CA 1
ATOM 1412 C C . VAL A 1 178 ? -1.574 36.249 -21.792 1.00 15.15 178 VAL A C 1
ATOM 1413 O O . VAL A 1 178 ? -1.297 35.091 -21.503 1.00 17.59 178 VAL A O 1
ATOM 1417 N N . GLN A 1 179 ? -0.619 37.191 -21.816 1.00 18.48 179 GLN A N 1
ATOM 1418 C CA . GLN A 1 179 ? 0.683 36.978 -21.203 1.00 19.24 179 GLN A CA 1
ATOM 1419 C C . GLN A 1 179 ? 1.238 38.312 -20.702 1.00 19.68 179 GLN A C 1
ATOM 1420 O O . GLN A 1 179 ? 0.860 39.348 -21.237 1.00 22.88 179 GLN A O 1
ATOM 1426 N N . PHE A 1 180 ? 2.128 38.238 -19.720 1.00 18.22 180 PHE A N 1
ATOM 1427 C CA . PHE A 1 180 ? 2.721 39.410 -19.089 1.00 23.28 180 PHE A CA 1
ATOM 1428 C C . PHE A 1 180 ? 3.875 39.031 -18.184 1.00 25.73 180 PHE A C 1
ATOM 1429 O O . PHE A 1 180 ? 4.254 37.802 -18.260 1.00 32.29 180 PHE A O 1
#

Solvent-accessible surface area: 8439 Å² total; per-residue (Å²): 64,85,28,0,0,0,1,0,1,0,0,94,17,21,10,62,87,18,48,39,62,3,65,95,0,71,129,12,33,93,60,0,18,50,0,2,122,53,0,101,140,108,49,12,19,6,0,0,0,51,8,48,0,18,96,73,0,66,6,0,156,105,86,76,12,81,55,34,106,5,0,6,46,135,33,85,10,2,85,50,38,12,106,47,30,181,112,16,36,72,10,39,2,11,56,89,68,94,136,62,7,81,0,0,16,69,94,33,90,0,12,152,52,0,128,70,63,44,8,124,67,0,31,0,0,0,2,10,1,23,71,15,0,70,16,0,0,12,20,0,48,154,72,66,12,72,0,32,0,0,166,40,0,14,53,3,66,122,90,98,57,36,107,142,4,42,129,51,0,132,92,128,26,3,92,43,46,97,94

CATH classification: 3.40.50.850

Sequence (179 aa):
PEEALIVVDDMQRDFMPGGALPVPEGDKIIPKVNEYIRKFKEKGALIIVATRDWHPENHISFRERGGPWPRHCVQNTPGAEFVVDLPEDAVIISKATEPDKEAYSGFEGTDLAKILRGNGVKRVYICGVATEYCVRATALDALKHGFEVYLLRDAVKGIKPEDEERALEEMKSRGIIKIVQF

B-factor: mean 20.45, std 10.58, range [7.0, 104.77]

InterPro domains:
  IPR000868 Isochorismatase-like domain [PF00857] (5-177)
  IPR036380 Isochorismatase-like superfamily [G3DSA:3.40.50.850] (2-180)
  IPR036380 Isochorismatase-like superfamily [SSF52499] (4-178)
  IPR052347 Isochorismatase Family Nicotinamidases [PTHR11080] (68-179)